Protein AF-A0A956MKL4-F1 (afdb_monomer_lite)

Sequence (189 aa):
MAAALDVVTREAYWIAPSVLLALVVAARELHRSPPEGPARWGAALNAYTGVLIATMASGHLLAVSLLALDGTVRGQPAVLHAIGVVLLVPAVLVARNAARIRRGTSDRSATVRVNALLILALLLTGPRNLPLAIPAGLNIAYAMQTRRAVGRGIAALAASMAVLLLVGSVRFFLSGDSFEAFRGIESRP

Radius of gyration: 17.58 Å; chains: 1; bounding box: 44×31×59 Å

Structure (mmCIF, N/CA/C/O backbone):
data_AF-A0A956MKL4-F1
#
_entry.id   AF-A0A956MKL4-F1
#
loop_
_atom_site.group_PDB
_atom_site.id
_atom_site.type_symbol
_atom_site.label_atom_id
_atom_site.label_alt_id
_atom_site.label_comp_id
_atom_site.label_asym_id
_atom_site.label_entity_id
_atom_site.label_seq_id
_atom_site.pdbx_PDB_ins_code
_atom_site.Cartn_x
_atom_site.Cartn_y
_atom_site.Cartn_z
_atom_site.occupancy
_atom_site.B_iso_or_equiv
_atom_site.auth_seq_id
_atom_site.auth_comp_id
_atom_site.auth_asym_id
_atom_site.auth_atom_id
_atom_site.pdbx_PDB_model_num
ATOM 1 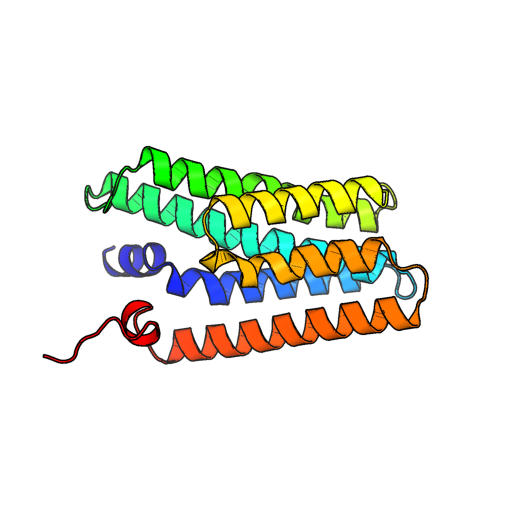N N . MET A 1 1 ? 15.238 -18.683 -18.728 1.00 57.91 1 MET A N 1
ATOM 2 C CA . MET A 1 1 ? 15.672 -17.393 -18.144 1.00 57.91 1 MET A CA 1
ATOM 3 C C . MET A 1 1 ? 14.893 -16.213 -18.726 1.00 57.91 1 MET A C 1
ATOM 5 O O . MET A 1 1 ? 14.309 -15.479 -17.945 1.00 57.91 1 MET A O 1
ATOM 9 N N . ALA A 1 2 ? 14.767 -16.095 -20.056 1.00 62.59 2 ALA A N 1
ATOM 10 C CA . ALA A 1 2 ? 14.001 -15.022 -20.714 1.00 62.59 2 ALA A CA 1
ATOM 11 C C . ALA A 1 2 ? 12.534 -14.885 -20.241 1.00 62.59 2 ALA A C 1
ATOM 13 O O . ALA A 1 2 ? 12.096 -13.785 -19.930 1.00 62.59 2 ALA A O 1
ATOM 14 N N . ALA A 1 3 ? 11.802 -15.995 -20.085 1.00 62.38 3 ALA A N 1
ATOM 15 C CA . ALA A 1 3 ? 10.410 -15.960 -19.613 1.00 62.38 3 ALA A CA 1
ATOM 16 C C . ALA A 1 3 ? 10.255 -15.456 -18.162 1.00 62.38 3 ALA A C 1
ATOM 18 O O . ALA A 1 3 ? 9.287 -14.777 -17.844 1.00 62.38 3 ALA A O 1
ATOM 19 N N . ALA A 1 4 ? 11.214 -15.756 -17.278 1.00 60.72 4 ALA A N 1
ATOM 20 C CA . ALA A 1 4 ? 11.187 -15.269 -15.897 1.00 60.72 4 ALA A CA 1
ATOM 21 C C . ALA A 1 4 ? 11.504 -13.767 -15.823 1.00 60.72 4 ALA A C 1
ATOM 23 O O . ALA A 1 4 ? 10.916 -13.056 -15.014 1.00 60.72 4 ALA A O 1
ATOM 24 N N . LEU A 1 5 ? 12.397 -13.287 -16.695 1.00 65.06 5 LEU A N 1
ATOM 25 C CA . LEU A 1 5 ? 12.719 -11.869 -16.816 1.00 65.06 5 LEU A CA 1
ATOM 26 C C . LEU A 1 5 ? 11.498 -11.069 -17.300 1.00 65.06 5 LEU A C 1
ATOM 28 O O . LEU A 1 5 ? 11.167 -10.063 -16.686 1.00 65.06 5 LEU A O 1
ATOM 32 N N . ASP A 1 6 ? 10.784 -11.559 -18.319 1.00 70.38 6 ASP A N 1
ATOM 33 C CA . ASP A 1 6 ? 9.585 -10.904 -18.871 1.00 70.38 6 ASP A CA 1
ATOM 34 C C . ASP A 1 6 ? 8.435 -10.809 -17.849 1.00 70.38 6 ASP A C 1
ATOM 36 O O . ASP A 1 6 ? 7.747 -9.795 -17.751 1.00 70.38 6 ASP A O 1
ATOM 40 N N . VAL A 1 7 ? 8.251 -11.834 -17.009 1.00 62.41 7 VAL A N 1
ATOM 41 C CA . VAL A 1 7 ? 7.243 -11.792 -15.934 1.00 62.41 7 VAL A CA 1
ATOM 42 C C . VAL A 1 7 ? 7.603 -10.766 -14.855 1.00 62.41 7 VAL A C 1
ATOM 44 O O . VAL A 1 7 ? 6.728 -10.093 -14.315 1.00 62.41 7 VAL A O 1
ATOM 47 N N . VAL A 1 8 ? 8.884 -10.622 -14.523 1.00 67.44 8 VAL A N 1
ATOM 48 C CA . VAL A 1 8 ? 9.313 -9.710 -13.456 1.00 67.44 8 VAL A CA 1
ATOM 49 C C . VAL A 1 8 ? 9.306 -8.251 -13.915 1.00 67.44 8 VAL A C 1
ATOM 51 O O . VAL A 1 8 ? 8.993 -7.369 -13.116 1.00 67.44 8 VAL A O 1
ATOM 54 N N . THR A 1 9 ? 9.621 -7.977 -15.181 1.00 73.94 9 THR A N 1
ATOM 55 C CA . THR A 1 9 ? 9.748 -6.606 -15.700 1.00 73.94 9 THR A CA 1
ATOM 56 C C . THR A 1 9 ? 8.419 -5.976 -16.111 1.00 73.94 9 THR A C 1
ATOM 58 O O . THR A 1 9 ? 8.317 -4.748 -16.149 1.00 73.94 9 THR A O 1
ATOM 61 N N . ARG A 1 10 ? 7.368 -6.768 -16.358 1.00 76.44 10 ARG A N 1
ATOM 62 C CA . ARG A 1 10 ? 6.028 -6.230 -16.623 1.00 76.44 10 ARG A CA 1
ATOM 63 C C . ARG A 1 10 ? 5.319 -5.851 -15.323 1.00 76.44 10 ARG A C 1
ATOM 65 O O . ARG A 1 10 ? 4.769 -6.696 -14.620 1.00 76.44 10 ARG A O 1
ATOM 72 N N . GLU A 1 11 ? 5.241 -4.547 -15.056 1.00 67.12 11 GLU A N 1
ATOM 73 C CA . GLU A 1 11 ? 4.548 -3.959 -13.891 1.00 67.12 11 GLU A CA 1
ATOM 74 C C . GLU A 1 11 ? 3.099 -4.465 -13.723 1.00 67.12 11 GLU A C 1
ATOM 76 O O . GLU A 1 11 ? 2.613 -4.627 -12.604 1.00 67.12 11 GLU A O 1
ATOM 81 N N . ALA A 1 12 ? 2.441 -4.787 -14.842 1.00 70.44 12 ALA A N 1
ATOM 82 C CA . ALA A 1 12 ? 1.133 -5.434 -14.927 1.00 70.44 12 ALA A CA 1
ATOM 83 C C . ALA A 1 12 ? 0.983 -6.659 -14.008 1.00 70.44 12 ALA A C 1
ATOM 85 O O . ALA A 1 12 ? -0.036 -6.816 -13.330 1.00 70.44 12 ALA A O 1
ATOM 86 N N . TYR A 1 13 ? 2.007 -7.512 -13.966 1.00 82.62 13 TYR A N 1
ATOM 87 C CA . TYR A 1 13 ? 1.960 -8.778 -13.243 1.00 82.62 13 TYR A CA 1
ATOM 88 C C . TYR A 1 13 ? 2.125 -8.625 -11.739 1.00 82.62 13 TYR A C 1
ATOM 90 O O . TYR A 1 13 ? 1.842 -9.569 -11.011 1.00 82.62 13 TYR A O 1
ATOM 98 N N . TRP A 1 14 ? 2.527 -7.450 -11.256 1.00 84.25 14 TRP A N 1
ATOM 99 C CA . TRP A 1 14 ? 2.686 -7.205 -9.828 1.00 84.25 14 TRP A CA 1
ATOM 100 C C . TRP A 1 14 ? 1.368 -6.848 -9.143 1.00 84.25 14 TRP A C 1
ATOM 102 O O . TRP A 1 14 ? 1.207 -7.134 -7.963 1.00 84.25 14 TRP A O 1
ATOM 112 N N . ILE A 1 15 ? 0.384 -6.304 -9.865 1.00 86.81 15 ILE A N 1
ATOM 113 C CA . ILE A 1 15 ? -0.863 -5.820 -9.252 1.00 86.81 15 ILE A CA 1
ATOM 114 C C . ILE A 1 15 ? -1.658 -6.970 -8.619 1.00 86.81 15 ILE A C 1
ATOM 116 O O . ILE A 1 15 ? -1.972 -6.915 -7.432 1.00 86.81 15 ILE A O 1
ATOM 120 N N . ALA A 1 16 ? -1.968 -8.023 -9.378 1.00 87.50 16 ALA A N 1
ATOM 121 C CA . ALA A 1 16 ? -2.753 -9.155 -8.879 1.00 87.50 16 ALA A CA 1
ATOM 122 C C . ALA A 1 16 ? -2.130 -9.845 -7.640 1.00 87.50 16 ALA A C 1
ATOM 124 O O . ALA A 1 16 ? -2.822 -9.964 -6.622 1.00 87.50 16 ALA A O 1
ATOM 125 N N . PRO A 1 17 ? -0.842 -10.256 -7.642 1.00 90.06 17 PRO A N 1
ATOM 126 C CA . PRO A 1 17 ? -0.219 -10.852 -6.463 1.00 90.06 17 PRO A CA 1
ATOM 127 C C . PRO A 1 17 ? -0.106 -9.861 -5.299 1.00 90.06 17 PRO A C 1
ATOM 129 O O . PRO A 1 17 ? -0.302 -10.267 -4.153 1.00 90.06 17 PRO A O 1
ATOM 132 N N . SER A 1 18 ? 0.133 -8.570 -5.558 1.00 93.12 18 SER A N 1
ATOM 133 C CA . SER A 1 18 ? 0.130 -7.537 -4.518 1.00 93.12 18 SER A CA 1
ATOM 134 C C . SER A 1 18 ? -1.229 -7.405 -3.831 1.00 93.12 18 SER A C 1
ATOM 136 O O . SER A 1 18 ? -1.290 -7.349 -2.602 1.00 93.12 18 SER A O 1
ATOM 138 N N . VAL A 1 19 ? -2.324 -7.401 -4.598 1.00 92.31 19 VAL A N 1
ATOM 139 C CA . VAL A 1 19 ? -3.692 -7.339 -4.059 1.00 92.31 19 VAL A CA 1
ATOM 140 C C . VAL A 1 19 ? -4.017 -8.596 -3.257 1.00 92.31 19 VAL A C 1
ATOM 142 O O . VAL A 1 19 ? -4.493 -8.487 -2.127 1.00 92.31 19 VAL A O 1
ATOM 145 N N . LEU A 1 20 ? -3.719 -9.785 -3.790 1.00 92.81 20 LEU A N 1
ATOM 146 C CA . LEU A 1 20 ? -3.936 -11.052 -3.084 1.00 92.81 20 LEU A CA 1
ATOM 147 C C . LEU A 1 20 ? -3.169 -11.100 -1.760 1.00 92.81 20 LEU A C 1
ATOM 149 O O . LEU A 1 20 ? -3.748 -11.403 -0.715 1.00 92.81 20 LEU A O 1
ATOM 153 N N . LEU A 1 21 ? -1.884 -10.748 -1.777 1.00 95.50 21 LEU A N 1
ATOM 154 C CA . LEU A 1 21 ? -1.060 -10.721 -0.575 1.00 95.50 21 LEU A CA 1
ATOM 155 C C . LEU A 1 21 ? -1.584 -9.696 0.441 1.00 95.50 21 LEU A C 1
ATOM 157 O O . LEU A 1 21 ? -1.692 -10.005 1.629 1.00 95.50 21 LEU A O 1
ATOM 161 N N . ALA A 1 22 ? -1.969 -8.502 -0.012 1.00 96.00 22 ALA A N 1
ATOM 162 C CA . ALA A 1 22 ? -2.562 -7.477 0.839 1.00 96.00 22 ALA A CA 1
ATOM 163 C C . ALA A 1 22 ? -3.871 -7.945 1.495 1.00 96.00 22 ALA A C 1
ATOM 165 O O . ALA A 1 22 ? -4.068 -7.718 2.690 1.00 96.00 22 ALA A O 1
ATOM 166 N N . LEU A 1 23 ? -4.739 -8.643 0.753 1.00 95.06 23 LEU A N 1
ATOM 167 C CA . LEU A 1 23 ? -5.978 -9.227 1.276 1.00 95.06 23 LEU A CA 1
ATOM 168 C C . LEU A 1 23 ? -5.705 -10.309 2.323 1.00 95.06 23 LEU A C 1
ATOM 170 O O . LEU A 1 23 ? -6.320 -10.290 3.388 1.00 95.06 23 LEU A O 1
ATOM 174 N N . VAL A 1 24 ? -4.754 -11.213 2.068 1.00 96.12 24 VAL A N 1
ATOM 175 C CA . VAL A 1 24 ? -4.364 -12.257 3.030 1.00 96.12 24 VAL A CA 1
ATOM 176 C C . VAL A 1 24 ? -3.831 -11.635 4.320 1.00 96.12 24 VAL A C 1
ATOM 178 O O . VAL A 1 24 ? -4.221 -12.039 5.418 1.00 96.12 24 VAL A O 1
ATOM 181 N N . VAL A 1 25 ? -2.965 -10.622 4.220 1.00 96.50 25 VAL A N 1
ATOM 182 C CA . VAL A 1 25 ? -2.416 -9.949 5.405 1.00 96.50 25 VAL A CA 1
ATOM 183 C C . VAL A 1 25 ? -3.505 -9.168 6.148 1.00 96.50 25 VAL A C 1
ATOM 185 O O . VAL A 1 25 ? -3.556 -9.226 7.376 1.00 96.50 25 VAL A O 1
ATOM 188 N N . ALA A 1 26 ? -4.426 -8.510 5.443 1.00 95.38 26 ALA A N 1
ATOM 189 C CA . ALA A 1 26 ? -5.564 -7.836 6.063 1.00 95.38 26 ALA A CA 1
ATOM 190 C C . ALA A 1 26 ? -6.508 -8.820 6.775 1.00 95.38 26 ALA A C 1
ATOM 192 O O . ALA A 1 26 ? -6.891 -8.577 7.919 1.00 95.38 26 ALA A O 1
ATOM 193 N N . ALA A 1 27 ? -6.824 -9.962 6.155 1.00 94.81 27 ALA A N 1
ATOM 194 C CA . ALA A 1 27 ? -7.624 -11.025 6.762 1.00 94.81 27 ALA A CA 1
ATOM 195 C C . ALA A 1 27 ? -6.948 -11.592 8.019 1.00 94.81 27 ALA A C 1
ATOM 197 O O . ALA A 1 27 ? -7.591 -11.761 9.057 1.00 94.81 27 ALA A O 1
ATOM 198 N N . ARG A 1 28 ? -5.625 -11.793 7.969 1.00 95.50 28 ARG A N 1
ATOM 199 C CA . ARG A 1 28 ? -4.817 -12.187 9.130 1.00 95.50 28 ARG A CA 1
ATOM 200 C C . ARG A 1 28 ? -4.909 -11.166 10.264 1.00 95.50 28 ARG A C 1
ATOM 202 O O . ARG A 1 28 ? -5.027 -11.568 11.420 1.00 95.50 28 ARG A O 1
ATOM 209 N N . GLU A 1 29 ? -4.859 -9.867 9.968 1.00 93.94 29 GLU A N 1
ATOM 210 C CA . GLU A 1 29 ? -5.054 -8.824 10.984 1.00 93.94 29 GLU A CA 1
ATOM 211 C C . GLU A 1 29 ? -6.485 -8.844 11.543 1.00 93.94 29 GLU A C 1
ATOM 213 O O . GLU A 1 29 ? -6.657 -8.824 12.760 1.00 93.94 29 GLU A O 1
ATOM 218 N N . LEU A 1 30 ? -7.508 -9.015 10.698 1.00 92.69 30 LEU A N 1
ATOM 219 C CA . LEU A 1 30 ? -8.899 -9.162 11.143 1.00 92.69 30 LEU A CA 1
ATOM 220 C C . LEU A 1 30 ? -9.128 -10.386 12.036 1.00 92.69 30 LEU A C 1
ATOM 222 O O . LEU A 1 30 ? -10.021 -10.332 12.880 1.00 92.69 30 LEU A O 1
ATOM 226 N N . HIS A 1 31 ? -8.392 -11.480 11.830 1.00 91.75 31 HIS A N 1
ATOM 227 C CA . HIS A 1 31 ? -8.477 -12.695 12.650 1.00 91.75 31 HIS A CA 1
ATOM 228 C C . HIS A 1 31 ? -7.703 -12.580 13.965 1.00 91.75 31 HIS A C 1
ATOM 230 O O . HIS A 1 31 ? -8.089 -13.182 14.960 1.00 91.75 31 HIS A O 1
ATOM 236 N N . ARG A 1 32 ? -6.604 -11.817 13.985 1.00 90.38 32 ARG A N 1
ATOM 237 C CA . ARG A 1 32 ? -5.766 -11.637 15.182 1.00 90.38 32 ARG A CA 1
ATOM 238 C C . ARG A 1 32 ? -6.226 -10.513 16.097 1.00 90.38 32 ARG A C 1
ATOM 240 O O . ARG A 1 32 ? -5.794 -10.456 17.245 1.00 90.38 32 ARG A O 1
ATOM 247 N N . SER A 1 33 ? -7.026 -9.586 15.590 1.00 86.94 33 SER A N 1
ATOM 248 C CA . SER A 1 33 ? -7.601 -8.511 16.388 1.00 86.94 33 SER A CA 1
ATOM 249 C C . SER A 1 33 ? -8.865 -8.973 17.125 1.00 86.94 33 SER A C 1
ATOM 251 O O . SER A 1 33 ? -9.640 -9.746 16.561 1.00 86.94 33 SER A O 1
ATOM 253 N N . PRO A 1 34 ? -9.125 -8.456 18.342 1.00 82.12 34 PRO A N 1
ATOM 254 C CA . PRO A 1 34 ? -10.367 -8.718 19.065 1.00 82.12 34 PRO A CA 1
ATOM 255 C C . PRO A 1 34 ? -11.598 -8.407 18.198 1.00 82.12 34 PRO A C 1
ATOM 257 O O . PRO A 1 34 ? -11.577 -7.408 17.470 1.00 82.12 34 PRO A O 1
ATOM 260 N N . PRO A 1 35 ? -12.666 -9.226 18.260 1.00 74.75 35 PRO A N 1
ATOM 261 C CA . PRO A 1 35 ? -13.794 -9.150 17.330 1.00 74.75 35 PRO A CA 1
ATOM 262 C C . PRO A 1 35 ? -14.522 -7.804 17.380 1.00 74.75 35 PRO A C 1
ATOM 264 O O . PRO A 1 35 ? -14.995 -7.328 16.343 1.00 74.75 35 PRO A O 1
ATOM 267 N N . GLU A 1 36 ? -14.532 -7.168 18.551 1.00 70.00 36 GLU A N 1
ATOM 268 C CA . GLU A 1 36 ? -15.177 -5.889 18.814 1.00 70.00 36 GLU A CA 1
ATOM 269 C C . GLU A 1 36 ? -14.127 -4.820 19.119 1.00 70.00 36 GLU A C 1
ATOM 271 O O . GLU A 1 36 ? -13.604 -4.710 20.224 1.00 70.00 36 GLU A O 1
ATOM 276 N N . GLY A 1 37 ? -13.788 -4.009 18.120 1.00 73.19 37 GLY A N 1
ATOM 277 C CA . GLY A 1 37 ? -12.912 -2.874 18.360 1.00 73.19 37 GLY A CA 1
ATOM 278 C C . GLY A 1 37 ? -12.643 -2.051 17.108 1.00 73.19 37 GLY A C 1
ATOM 279 O O . GLY A 1 37 ? -12.394 -2.618 16.042 1.00 73.19 37 GLY A O 1
ATOM 280 N N . PRO A 1 38 ? -12.621 -0.711 17.208 1.00 76.38 38 PRO A N 1
ATOM 281 C CA . PRO A 1 38 ? -12.241 0.140 16.085 1.00 76.38 38 PRO A CA 1
ATOM 282 C C . PRO A 1 38 ? -10.807 -0.147 15.606 1.00 76.38 38 PRO A C 1
ATOM 284 O O . PRO A 1 38 ? -10.517 0.016 14.422 1.00 76.38 38 PRO A O 1
ATOM 287 N N . ALA A 1 39 ? -9.942 -0.653 16.494 1.00 85.81 39 ALA A N 1
ATOM 288 C CA . ALA A 1 39 ? -8.576 -1.064 16.180 1.00 85.81 39 ALA A CA 1
ATOM 289 C C . ALA A 1 39 ? -8.500 -2.223 15.169 1.00 85.81 39 ALA A C 1
ATOM 291 O O . ALA A 1 39 ? -7.554 -2.270 14.388 1.00 85.81 39 ALA A O 1
ATOM 292 N N . ARG A 1 40 ? -9.498 -3.121 15.135 1.00 91.19 40 ARG A N 1
ATOM 293 C CA . ARG A 1 40 ? -9.532 -4.280 14.225 1.00 91.19 40 ARG A CA 1
ATOM 294 C C . ARG A 1 40 ? -9.512 -3.850 12.762 1.00 91.19 40 ARG A C 1
ATOM 296 O O . ARG A 1 40 ? -8.633 -4.249 12.003 1.00 91.19 40 ARG A O 1
ATOM 303 N N . TRP A 1 41 ? -10.452 -2.990 12.382 1.00 92.19 41 TRP A N 1
ATOM 304 C CA . TRP A 1 41 ? -10.530 -2.475 11.016 1.00 92.19 41 TRP A CA 1
ATOM 305 C C . TRP A 1 41 ? -9.393 -1.503 10.716 1.00 92.19 41 TRP A C 1
ATOM 307 O O . TRP A 1 41 ? -8.810 -1.578 9.642 1.00 92.19 41 TRP A O 1
ATOM 317 N N . GLY A 1 42 ? -9.003 -0.655 11.675 1.00 93.06 42 GLY A N 1
ATOM 318 C CA . GLY A 1 42 ? -7.868 0.254 11.491 1.00 93.06 42 GLY A CA 1
ATOM 319 C C . GLY A 1 42 ? -6.567 -0.487 11.158 1.00 93.06 42 GLY A C 1
ATOM 320 O O . GLY A 1 42 ? -5.855 -0.091 10.233 1.00 93.06 42 GLY A O 1
ATOM 321 N N . ALA A 1 43 ? -6.289 -1.591 11.861 1.00 94.75 43 ALA A N 1
ATOM 322 C CA . ALA A 1 43 ? -5.143 -2.449 11.585 1.00 94.75 43 ALA A CA 1
ATOM 323 C C . ALA A 1 43 ? -5.255 -3.115 10.206 1.00 94.75 43 ALA A C 1
ATOM 325 O O . ALA A 1 43 ? -4.321 -3.022 9.416 1.00 94.75 43 ALA A O 1
ATOM 326 N N . ALA A 1 44 ? -6.402 -3.718 9.882 1.00 95.44 44 ALA A N 1
ATOM 327 C CA . ALA A 1 44 ? -6.609 -4.392 8.601 1.00 95.44 44 ALA A CA 1
ATOM 328 C C . ALA A 1 44 ? -6.480 -3.450 7.392 1.00 95.44 44 ALA A C 1
ATOM 330 O O . ALA A 1 44 ? -5.828 -3.796 6.410 1.00 95.44 44 ALA A O 1
ATOM 331 N N . LEU A 1 45 ? -7.043 -2.243 7.478 1.00 95.75 45 LEU A N 1
ATOM 332 C CA . LEU A 1 45 ? -6.989 -1.250 6.406 1.00 95.75 45 LEU A CA 1
ATOM 333 C C . LEU A 1 45 ? -5.559 -0.726 6.170 1.00 95.75 45 LEU A C 1
ATOM 335 O O . LEU A 1 45 ? -5.106 -0.637 5.024 1.00 95.75 45 LEU A O 1
ATOM 339 N N . ASN A 1 46 ? -4.810 -0.456 7.249 1.00 97.12 46 ASN A N 1
ATOM 340 C CA . ASN A 1 46 ? -3.393 -0.081 7.151 1.00 97.12 46 ASN A CA 1
ATOM 341 C C . ASN A 1 46 ? -2.552 -1.247 6.607 1.00 97.12 46 ASN A C 1
ATOM 343 O O . ASN A 1 46 ? -1.685 -1.037 5.765 1.00 97.12 46 ASN A O 1
ATOM 347 N N . ALA A 1 47 ? -2.819 -2.479 7.045 1.00 97.19 47 ALA A N 1
ATOM 348 C CA . ALA A 1 47 ? -2.127 -3.664 6.552 1.00 97.19 47 ALA A CA 1
ATOM 349 C C . ALA A 1 47 ? -2.344 -3.860 5.050 1.00 97.19 47 ALA A C 1
ATOM 351 O O . ALA A 1 47 ? -1.367 -3.987 4.318 1.00 97.19 47 ALA A O 1
ATOM 352 N N . TYR A 1 48 ? -3.597 -3.811 4.592 1.00 96.94 48 TYR A N 1
ATOM 353 C CA . TYR A 1 48 ? -3.937 -3.889 3.174 1.00 96.94 48 TYR A CA 1
ATOM 354 C C . TYR A 1 48 ? -3.187 -2.824 2.364 1.00 96.94 48 TYR A C 1
ATOM 356 O O . TYR A 1 48 ? -2.429 -3.145 1.454 1.00 96.94 48 TYR A O 1
ATOM 364 N N . THR A 1 49 ? -3.347 -1.554 2.746 1.00 96.62 49 THR A N 1
ATOM 365 C CA . THR A 1 49 ? -2.777 -0.414 2.014 1.00 96.62 49 THR A CA 1
ATOM 366 C C . THR A 1 49 ? -1.252 -0.484 1.968 1.00 96.62 49 THR A C 1
ATOM 368 O O . THR A 1 49 ? -0.649 -0.370 0.903 1.00 96.62 49 THR A O 1
ATOM 371 N N . GLY A 1 50 ? -0.619 -0.700 3.123 1.00 97.12 50 GLY A N 1
ATOM 372 C CA . GLY A 1 50 ? 0.833 -0.742 3.228 1.00 97.12 50 GLY A CA 1
ATOM 373 C C . GLY A 1 50 ? 1.440 -1.917 2.467 1.00 97.12 50 GLY A C 1
ATOM 374 O O . GLY A 1 50 ? 2.429 -1.734 1.768 1.00 97.12 50 GLY A O 1
ATOM 375 N N . VAL A 1 51 ? 0.842 -3.111 2.548 1.00 97.88 51 VAL A N 1
ATOM 376 C CA . VAL A 1 51 ? 1.341 -4.300 1.836 1.00 97.88 51 VAL A CA 1
ATOM 377 C C . VAL A 1 51 ? 1.143 -4.174 0.329 1.00 97.88 51 VAL A C 1
ATOM 379 O O . VAL A 1 51 ? 2.074 -4.477 -0.415 1.00 97.88 51 VAL A O 1
ATOM 382 N N . LEU A 1 52 ? -0.016 -3.689 -0.123 1.00 96.00 52 LEU A N 1
ATOM 383 C CA . LEU A 1 52 ? -0.297 -3.464 -1.543 1.00 96.00 52 LEU A CA 1
ATOM 384 C C . LEU A 1 52 ? 0.762 -2.551 -2.170 1.00 96.00 52 LEU A C 1
ATOM 386 O O . LEU A 1 52 ? 1.412 -2.935 -3.139 1.00 96.00 52 LEU A O 1
ATOM 390 N N . ILE A 1 53 ? 0.991 -1.371 -1.582 1.00 95.81 53 ILE A N 1
ATOM 391 C CA . ILE A 1 53 ? 1.954 -0.421 -2.148 1.00 95.81 53 ILE A CA 1
ATOM 392 C C . ILE A 1 53 ? 3.395 -0.900 -1.962 1.00 95.81 53 ILE A C 1
ATOM 394 O O . ILE A 1 53 ? 4.194 -0.755 -2.881 1.00 95.81 53 ILE A O 1
ATOM 398 N N . ALA A 1 54 ? 3.743 -1.508 -0.822 1.00 97.38 54 ALA A N 1
ATOM 399 C CA . ALA A 1 54 ? 5.105 -1.988 -0.594 1.00 97.38 54 ALA A CA 1
ATOM 400 C C . ALA A 1 54 ? 5.489 -3.073 -1.605 1.00 97.38 54 ALA A C 1
ATOM 402 O O . ALA A 1 54 ? 6.570 -3.023 -2.175 1.00 97.38 54 ALA A O 1
ATOM 403 N N . THR A 1 55 ? 4.593 -4.022 -1.867 1.00 96.06 55 THR A N 1
ATOM 404 C CA . THR A 1 55 ? 4.851 -5.111 -2.818 1.00 96.06 55 THR A CA 1
ATOM 405 C C . THR A 1 55 ? 4.934 -4.603 -4.255 1.00 96.06 55 THR A C 1
ATOM 407 O O . THR A 1 55 ? 5.856 -4.991 -4.966 1.00 96.06 55 THR A O 1
ATOM 410 N N . MET A 1 56 ? 4.063 -3.670 -4.657 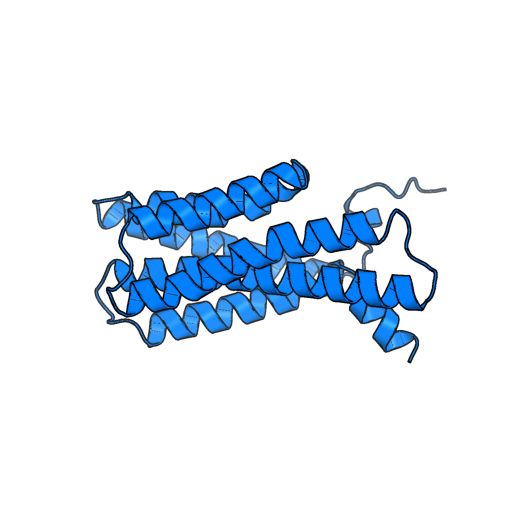1.00 93.31 56 MET A N 1
ATOM 411 C CA . MET A 1 56 ? 4.171 -3.013 -5.962 1.00 93.31 56 MET A CA 1
ATOM 412 C C . MET A 1 56 ? 5.476 -2.218 -6.108 1.00 93.31 56 MET A C 1
ATOM 414 O O . MET A 1 56 ? 6.158 -2.335 -7.122 1.00 93.31 56 MET A O 1
ATOM 418 N N . ALA A 1 57 ? 5.857 -1.439 -5.091 1.00 93.69 57 ALA A N 1
ATOM 419 C CA . ALA A 1 57 ? 7.094 -0.661 -5.102 1.00 93.69 57 ALA A CA 1
ATOM 420 C C . ALA A 1 57 ? 8.339 -1.565 -5.127 1.00 93.69 57 ALA A C 1
ATOM 422 O O . ALA A 1 57 ? 9.295 -1.275 -5.841 1.00 93.69 57 ALA A O 1
ATOM 423 N N . SER A 1 58 ? 8.321 -2.689 -4.401 1.00 94.75 58 SER A N 1
ATOM 424 C CA . SER A 1 58 ? 9.371 -3.710 -4.476 1.00 94.75 58 SER A CA 1
ATOM 425 C C . SER A 1 58 ? 9.448 -4.361 -5.856 1.00 94.75 58 SER A C 1
ATOM 427 O O . SER A 1 58 ? 10.551 -4.535 -6.367 1.00 94.75 58 SER A O 1
ATOM 429 N N . GLY A 1 59 ? 8.305 -4.673 -6.472 1.00 91.88 59 GLY A N 1
ATOM 430 C CA . GLY A 1 59 ? 8.243 -5.177 -7.844 1.00 91.88 59 GLY A CA 1
ATOM 431 C C . GLY A 1 59 ? 8.859 -4.202 -8.844 1.00 91.88 59 GLY A C 1
ATOM 432 O O . GLY A 1 59 ? 9.699 -4.596 -9.647 1.00 91.88 59 GLY A O 1
ATOM 433 N N . HIS A 1 60 ? 8.531 -2.912 -8.725 1.00 90.31 60 HIS A N 1
ATOM 434 C CA . HIS A 1 60 ? 9.133 -1.855 -9.536 1.00 90.31 60 HIS A CA 1
ATOM 435 C C . HIS A 1 60 ? 10.657 -1.771 -9.343 1.00 90.31 60 HIS A C 1
ATOM 437 O O . HIS A 1 60 ? 11.394 -1.778 -10.323 1.00 90.31 60 HIS A O 1
ATOM 443 N N . LEU A 1 61 ? 11.155 -1.753 -8.100 1.00 92.88 61 LEU A N 1
ATOM 444 C CA . LEU A 1 61 ? 12.601 -1.731 -7.833 1.00 92.88 61 LEU A CA 1
ATOM 445 C C . LEU A 1 61 ? 13.316 -2.938 -8.446 1.00 92.88 61 LEU A C 1
ATOM 447 O O . LEU A 1 61 ? 14.359 -2.775 -9.075 1.00 92.88 61 LEU A O 1
ATOM 451 N N . LEU A 1 62 ? 12.737 -4.131 -8.299 1.00 92.44 62 LEU A N 1
ATOM 452 C CA . LEU A 1 62 ? 13.286 -5.353 -8.874 1.00 92.44 62 LEU A CA 1
ATOM 453 C C . LEU A 1 62 ? 13.305 -5.293 -10.408 1.00 92.44 62 LEU A C 1
ATOM 455 O O . LEU A 1 62 ? 14.327 -5.612 -11.013 1.00 92.44 62 LEU A O 1
ATOM 459 N N . ALA A 1 63 ? 12.214 -4.840 -11.030 1.00 88.50 63 ALA A N 1
ATOM 460 C CA . ALA A 1 63 ? 12.120 -4.667 -12.476 1.00 88.50 63 ALA A CA 1
ATOM 461 C C . ALA A 1 63 ? 13.185 -3.694 -13.001 1.00 88.50 63 ALA A C 1
ATOM 463 O O . ALA A 1 63 ? 13.918 -4.025 -13.931 1.00 88.50 63 ALA A O 1
ATOM 464 N N . VAL A 1 64 ? 13.326 -2.521 -12.375 1.00 89.25 64 VAL A N 1
ATOM 465 C CA . VAL A 1 64 ? 14.319 -1.512 -12.773 1.00 89.25 64 VAL A CA 1
ATOM 466 C C . VAL A 1 64 ? 15.742 -2.032 -12.566 1.00 89.25 64 VAL A C 1
ATOM 468 O O . VAL A 1 64 ? 16.584 -1.825 -13.435 1.00 89.25 64 VAL A O 1
ATOM 471 N N . SER A 1 65 ? 16.023 -2.729 -11.460 1.00 91.31 65 SER A N 1
ATOM 472 C CA . SER A 1 65 ? 17.330 -3.356 -11.222 1.00 91.31 65 SER A CA 1
ATOM 473 C C . SER A 1 65 ? 17.679 -4.373 -12.311 1.00 91.31 65 SER A C 1
ATOM 475 O O . SER A 1 65 ? 18.785 -4.343 -12.842 1.00 91.31 65 SER A O 1
ATOM 477 N N . LEU A 1 66 ? 16.740 -5.244 -12.690 1.00 90.19 66 LEU A N 1
ATOM 478 C CA . LEU A 1 66 ? 16.972 -6.260 -13.719 1.00 90.19 66 LEU A CA 1
ATOM 479 C C . LEU A 1 66 ? 17.148 -5.653 -15.111 1.00 90.19 66 LEU A C 1
ATOM 481 O O . LEU A 1 66 ? 18.077 -6.028 -15.818 1.00 90.19 66 LEU A O 1
ATOM 485 N N . LEU A 1 67 ? 16.321 -4.672 -15.477 1.00 85.56 67 LEU A N 1
ATOM 486 C CA . LEU A 1 67 ? 16.490 -3.933 -16.729 1.00 85.56 67 LEU A CA 1
ATOM 487 C C . LEU A 1 67 ? 17.820 -3.167 -16.754 1.00 85.56 67 LEU A C 1
ATOM 489 O O . LEU A 1 67 ? 18.419 -3.011 -17.814 1.00 85.56 67 LEU A O 1
ATOM 493 N N . ALA A 1 68 ? 18.294 -2.666 -15.606 1.00 88.75 68 ALA A N 1
ATOM 494 C CA . ALA A 1 68 ? 19.565 -1.944 -15.522 1.00 88.75 68 ALA A CA 1
ATOM 495 C C . ALA A 1 68 ? 20.750 -2.884 -15.736 1.00 88.75 68 ALA A C 1
ATOM 497 O O . ALA A 1 68 ? 21.691 -2.520 -16.435 1.00 88.75 68 ALA A O 1
ATOM 498 N N . LEU A 1 69 ? 20.675 -4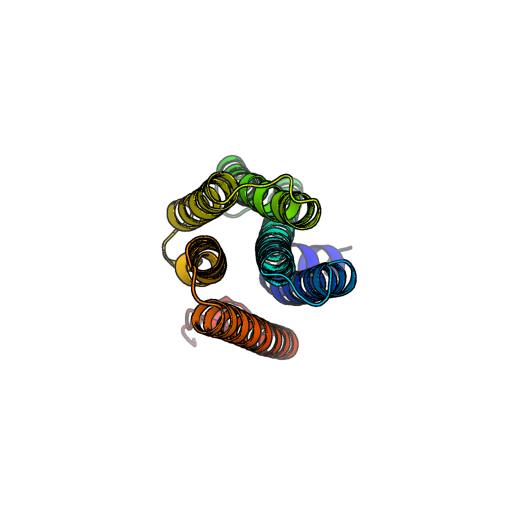.096 -15.177 1.00 90.69 69 LEU A N 1
ATOM 499 C CA . LEU A 1 69 ? 21.665 -5.149 -15.404 1.00 90.69 69 LEU A CA 1
ATOM 500 C C . LEU A 1 69 ? 21.680 -5.622 -16.863 1.00 90.69 69 LEU A C 1
ATOM 502 O O . LEU A 1 69 ? 22.748 -5.913 -17.390 1.00 90.69 69 LEU A O 1
ATOM 506 N N . ASP A 1 70 ? 20.517 -5.663 -17.512 1.00 87.81 70 ASP A N 1
ATOM 507 C CA . ASP A 1 70 ? 20.361 -6.037 -18.924 1.00 87.81 70 ASP A CA 1
ATOM 508 C C . ASP A 1 70 ? 20.674 -4.879 -19.898 1.00 87.81 70 ASP A C 1
ATOM 510 O O . ASP A 1 70 ? 20.707 -5.059 -21.110 1.00 87.81 70 ASP A O 1
ATOM 514 N N . GLY A 1 71 ? 20.911 -3.665 -19.387 1.00 87.75 71 GLY A N 1
ATOM 515 C CA . GLY A 1 71 ? 21.185 -2.480 -20.206 1.00 87.75 71 GLY A CA 1
ATOM 516 C C . GLY A 1 71 ? 19.974 -1.956 -20.991 1.00 87.75 71 GLY A C 1
ATOM 517 O O . GLY A 1 71 ? 20.137 -1.141 -21.896 1.00 87.75 71 GLY A O 1
ATOM 518 N N . THR A 1 72 ? 18.757 -2.390 -20.649 1.00 87.25 72 THR A N 1
ATOM 519 C CA . THR A 1 72 ? 17.517 -2.116 -21.398 1.00 87.25 72 THR A CA 1
ATOM 520 C C . THR A 1 72 ? 16.574 -1.123 -20.703 1.00 87.25 72 THR A C 1
ATOM 522 O O . THR A 1 72 ? 15.447 -0.908 -21.158 1.00 87.25 72 THR A O 1
ATOM 525 N N . VAL A 1 73 ? 17.011 -0.462 -19.621 1.00 85.75 73 VAL A N 1
ATOM 526 C CA . VAL A 1 73 ? 16.204 0.572 -18.939 1.00 85.75 73 VAL A CA 1
ATOM 527 C C . VAL A 1 73 ? 15.908 1.733 -19.879 1.00 85.75 73 VAL A C 1
ATOM 529 O O . VAL A 1 73 ? 16.806 2.439 -20.336 1.00 85.75 73 VAL A O 1
ATOM 532 N N . ARG A 1 74 ? 14.620 2.012 -20.082 1.00 83.62 74 ARG A N 1
ATOM 533 C CA . ARG A 1 74 ? 14.167 3.255 -20.709 1.00 83.62 74 ARG A CA 1
ATOM 534 C C . ARG A 1 74 ? 14.083 4.361 -19.652 1.00 83.62 74 ARG A C 1
ATOM 536 O O . ARG A 1 74 ? 13.172 4.365 -18.830 1.00 83.62 74 ARG A O 1
ATOM 543 N N . GLY A 1 75 ? 15.029 5.300 -19.684 1.00 86.38 75 GLY A N 1
ATOM 544 C CA . GLY A 1 75 ? 15.107 6.439 -18.758 1.00 86.38 75 GLY A CA 1
ATOM 545 C C . GLY A 1 75 ? 16.312 6.373 -17.817 1.00 86.38 75 GLY A C 1
ATOM 546 O O . GLY A 1 75 ? 17.182 5.522 -17.971 1.00 86.38 75 GLY A O 1
ATOM 547 N N . GLN A 1 76 ? 16.384 7.287 -16.844 1.00 91.19 76 GLN A N 1
ATOM 548 C CA . GLN A 1 76 ? 17.509 7.359 -15.907 1.00 91.19 76 GLN A CA 1
ATOM 549 C C . GLN A 1 76 ? 17.318 6.356 -14.748 1.00 91.19 76 GLN A C 1
ATOM 551 O O . GLN A 1 76 ? 16.429 6.568 -13.915 1.00 91.19 76 GLN A O 1
ATOM 556 N N . PRO A 1 77 ? 18.152 5.299 -14.619 1.00 88.00 77 PRO A N 1
ATOM 557 C CA . PRO A 1 77 ? 17.934 4.239 -13.629 1.00 88.00 77 PRO A CA 1
ATOM 558 C C . PRO A 1 77 ? 17.913 4.747 -12.185 1.00 88.00 77 PRO A C 1
ATOM 560 O O . PRO A 1 77 ? 17.118 4.270 -11.378 1.00 88.00 77 PRO A O 1
ATOM 563 N N . ALA A 1 78 ? 18.747 5.740 -11.859 1.00 90.69 78 ALA A N 1
ATOM 564 C CA . ALA A 1 78 ? 18.806 6.333 -10.523 1.00 90.69 78 ALA A CA 1
ATOM 565 C C . ALA A 1 78 ? 17.475 6.985 -10.108 1.00 90.69 78 ALA A C 1
ATOM 567 O O . ALA A 1 78 ? 17.042 6.832 -8.968 1.00 90.69 78 ALA A O 1
ATOM 568 N N . VAL A 1 79 ? 16.796 7.662 -11.040 1.00 91.06 79 VAL A N 1
ATOM 569 C CA . VAL A 1 79 ? 15.503 8.315 -10.782 1.00 91.06 79 VAL A CA 1
ATOM 570 C C . VAL A 1 79 ? 14.408 7.273 -10.566 1.00 91.06 79 VAL A C 1
ATOM 572 O O . VAL A 1 79 ? 13.623 7.393 -9.629 1.00 91.06 79 VAL A O 1
ATOM 575 N N . LEU A 1 80 ? 14.382 6.217 -11.383 1.00 88.19 80 LEU A N 1
ATOM 576 C CA . LEU A 1 80 ? 13.412 5.126 -11.247 1.00 88.19 80 LEU A CA 1
ATOM 577 C C . LEU A 1 80 ? 13.586 4.370 -9.917 1.00 88.19 80 LEU A C 1
ATOM 579 O O . LEU A 1 80 ? 12.613 4.132 -9.202 1.00 88.19 80 LEU A O 1
ATOM 583 N N . HIS A 1 81 ? 14.828 4.093 -9.508 1.00 91.19 81 HIS A N 1
ATOM 584 C CA . HIS A 1 81 ? 15.098 3.534 -8.180 1.00 91.19 81 HIS A CA 1
ATOM 585 C C . HIS A 1 81 ? 14.654 4.479 -7.056 1.00 91.19 81 HIS A C 1
ATOM 587 O O . HIS A 1 81 ? 14.028 4.035 -6.093 1.00 91.19 81 HIS A O 1
ATOM 593 N N . ALA A 1 82 ? 14.928 5.781 -7.177 1.00 92.25 82 ALA A N 1
ATOM 594 C CA . ALA A 1 82 ? 14.496 6.762 -6.186 1.00 92.25 82 ALA A CA 1
ATOM 595 C C . ALA A 1 82 ? 12.966 6.775 -6.029 1.00 92.25 82 ALA A C 1
ATOM 597 O O . ALA A 1 82 ? 12.477 6.764 -4.901 1.00 92.25 82 ALA A O 1
ATOM 598 N N . ILE A 1 83 ? 12.211 6.711 -7.132 1.00 90.56 83 ILE A N 1
ATOM 599 C CA . ILE A 1 83 ? 10.742 6.605 -7.118 1.00 90.56 83 ILE A CA 1
ATOM 600 C C . ILE A 1 83 ? 10.290 5.366 -6.337 1.00 90.56 83 ILE A C 1
ATOM 602 O O . ILE A 1 83 ? 9.453 5.476 -5.437 1.00 90.56 83 ILE A O 1
ATOM 606 N N . GLY A 1 84 ? 10.870 4.199 -6.631 1.00 90.94 84 GLY A N 1
ATOM 607 C CA . GLY A 1 84 ? 10.545 2.963 -5.920 1.00 90.94 84 GLY A CA 1
ATOM 608 C C . GLY A 1 84 ? 10.804 3.061 -4.413 1.00 90.94 84 GLY A C 1
ATOM 609 O O . GLY A 1 84 ? 9.955 2.670 -3.613 1.00 90.94 84 GLY A O 1
ATOM 610 N N . VAL A 1 85 ? 11.928 3.656 -4.001 1.00 94.88 85 VAL A N 1
ATOM 611 C CA . VAL A 1 85 ? 12.262 3.860 -2.579 1.00 94.88 85 VAL A CA 1
ATOM 612 C C . VAL A 1 85 ? 11.309 4.854 -1.907 1.00 94.88 85 VAL A C 1
ATOM 614 O O . VAL A 1 85 ? 10.814 4.577 -0.811 1.00 94.88 85 VAL A O 1
ATOM 617 N N . VAL A 1 86 ? 11.011 5.979 -2.567 1.00 94.81 86 VAL A N 1
ATOM 618 C CA . VAL A 1 86 ? 10.091 7.019 -2.071 1.00 94.81 86 VAL A CA 1
ATOM 619 C C . VAL A 1 86 ? 8.698 6.453 -1.790 1.00 94.81 86 VAL A C 1
ATOM 621 O O . VAL A 1 86 ? 8.060 6.879 -0.831 1.00 94.81 86 VAL A O 1
ATOM 624 N N . LEU A 1 87 ? 8.238 5.470 -2.568 1.00 94.31 87 LEU A N 1
ATOM 625 C CA . LEU A 1 87 ? 6.967 4.780 -2.330 1.00 94.31 87 LEU A CA 1
ATOM 626 C C . LEU A 1 87 ? 7.080 3.657 -1.290 1.00 94.31 87 LEU A C 1
ATOM 628 O O . LEU A 1 87 ? 6.202 3.506 -0.437 1.00 94.31 87 LEU A O 1
ATOM 632 N N . LEU A 1 88 ? 8.161 2.875 -1.331 1.00 97.25 88 LEU A N 1
ATOM 633 C CA . LEU A 1 88 ? 8.341 1.705 -0.473 1.00 97.25 88 LEU A CA 1
ATOM 634 C C . LEU A 1 88 ? 8.430 2.079 1.011 1.00 97.25 88 LEU A C 1
ATOM 636 O O 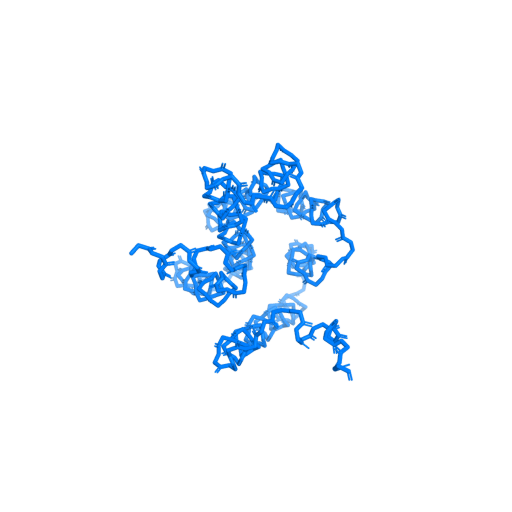. LEU A 1 88 ? 7.794 1.439 1.850 1.00 97.25 88 LEU A O 1
ATOM 640 N N . VAL A 1 89 ? 9.199 3.118 1.348 1.00 97.44 89 VAL A N 1
ATOM 641 C CA . VAL A 1 89 ? 9.412 3.539 2.742 1.00 97.44 89 VAL A CA 1
ATOM 642 C C . VAL A 1 89 ? 8.091 3.860 3.460 1.00 97.44 89 VAL A C 1
ATOM 644 O O . VAL A 1 89 ? 7.802 3.209 4.471 1.00 97.44 89 VAL A O 1
ATOM 647 N N . PRO A 1 90 ? 7.248 4.798 2.983 1.00 97.31 90 PRO A N 1
ATOM 648 C CA . PRO A 1 90 ? 5.981 5.091 3.642 1.00 97.31 90 PRO A CA 1
ATOM 649 C C . PRO A 1 90 ? 5.021 3.900 3.627 1.00 97.31 90 PRO A C 1
ATOM 651 O O . PRO A 1 90 ? 4.332 3.677 4.621 1.00 97.31 90 PRO A O 1
ATOM 654 N N . ALA A 1 91 ? 5.015 3.081 2.572 1.00 97.69 91 ALA A N 1
ATOM 655 C CA . ALA A 1 91 ? 4.181 1.882 2.518 1.00 97.69 91 ALA A CA 1
ATOM 656 C C . ALA A 1 91 ? 4.538 0.869 3.623 1.00 97.69 91 ALA A C 1
ATOM 658 O O . ALA A 1 91 ? 3.657 0.369 4.329 1.00 97.69 91 ALA A O 1
ATOM 659 N N . VAL A 1 92 ? 5.833 0.632 3.858 1.00 98.25 92 VAL A N 1
ATOM 660 C CA . VAL A 1 92 ? 6.312 -0.219 4.959 1.00 98.25 92 VAL A CA 1
ATOM 661 C C . VAL A 1 92 ? 5.964 0.385 6.319 1.00 98.25 92 VAL A C 1
ATOM 663 O O . VAL A 1 92 ? 5.593 -0.350 7.238 1.00 98.25 92 VAL A O 1
ATOM 666 N N . LEU A 1 93 ? 6.044 1.710 6.476 1.00 98.06 93 LEU A N 1
ATOM 667 C CA . LEU A 1 93 ? 5.631 2.382 7.712 1.00 98.06 93 LEU A CA 1
ATOM 668 C C . LEU A 1 93 ? 4.133 2.203 7.986 1.00 98.06 93 LEU A C 1
ATOM 670 O O . LEU A 1 93 ? 3.767 1.882 9.117 1.00 98.06 93 LEU A O 1
ATOM 674 N N . VAL A 1 94 ? 3.281 2.333 6.966 1.00 97.88 94 VAL A N 1
ATOM 675 C CA . VAL A 1 94 ? 1.834 2.072 7.057 1.00 97.88 94 VAL A CA 1
ATOM 676 C C . VAL A 1 94 ? 1.569 0.603 7.424 1.00 97.88 94 VAL A C 1
ATOM 678 O O . VAL A 1 94 ? 0.829 0.331 8.372 1.00 97.88 94 VAL A O 1
ATOM 681 N N . ALA A 1 95 ? 2.248 -0.352 6.780 1.00 97.38 95 ALA A N 1
ATOM 682 C CA . ALA A 1 95 ? 2.119 -1.776 7.103 1.00 97.38 95 ALA A CA 1
ATOM 683 C C . ALA A 1 95 ? 2.560 -2.091 8.547 1.00 97.38 95 ALA A C 1
ATOM 685 O O . ALA A 1 95 ? 1.882 -2.814 9.276 1.00 97.38 95 ALA A O 1
ATOM 686 N N . ARG A 1 96 ? 3.672 -1.508 9.012 1.00 97.38 96 ARG A N 1
ATOM 687 C CA . ARG A 1 96 ? 4.137 -1.647 10.405 1.00 97.38 96 ARG A CA 1
ATOM 688 C C . ARG A 1 96 ? 3.182 -0.983 11.395 1.00 97.38 96 ARG A C 1
ATOM 690 O O . ARG A 1 96 ? 3.013 -1.485 12.508 1.00 97.38 96 ARG A O 1
ATOM 697 N N . ASN A 1 97 ? 2.544 0.120 11.003 1.00 96.75 97 ASN A N 1
ATOM 698 C CA . ASN A 1 97 ? 1.559 0.801 11.832 1.00 96.75 97 ASN A CA 1
ATOM 699 C C . ASN A 1 97 ? 0.338 -0.086 12.116 1.00 96.75 97 ASN A C 1
ATOM 701 O O . ASN A 1 97 ? -0.179 -0.036 13.228 1.00 96.75 97 ASN A O 1
ATOM 705 N N . ALA A 1 98 ? -0.056 -0.976 11.198 1.00 95.50 98 ALA A N 1
ATOM 706 C CA . ALA A 1 98 ? -1.117 -1.957 11.449 1.00 95.50 98 ALA A CA 1
ATOM 707 C C . ALA A 1 98 ? -0.852 -2.807 12.704 1.00 95.50 98 ALA A C 1
ATOM 709 O O . ALA A 1 98 ? -1.711 -2.938 13.578 1.00 95.50 98 ALA A O 1
ATOM 710 N N . ALA A 1 99 ? 0.377 -3.310 12.852 1.00 93.62 99 ALA A N 1
ATOM 711 C CA . ALA A 1 99 ? 0.770 -4.084 14.024 1.00 93.62 99 ALA A CA 1
ATOM 712 C C . ALA A 1 99 ? 0.763 -3.245 15.314 1.00 93.62 99 ALA A C 1
ATOM 714 O O . ALA A 1 99 ? 0.438 -3.777 16.376 1.00 93.62 99 ALA A O 1
ATOM 715 N N . ARG A 1 100 ? 1.103 -1.950 15.232 1.00 93.94 100 ARG A N 1
ATOM 716 C CA . ARG A 1 100 ? 1.049 -1.014 16.369 1.00 93.94 100 ARG A CA 1
ATOM 717 C C . ARG A 1 100 ? -0.392 -0.698 16.775 1.00 93.94 100 ARG A C 1
ATOM 719 O O . ARG A 1 100 ? -0.696 -0.735 17.961 1.00 93.94 100 ARG A O 1
ATOM 726 N N . ILE A 1 101 ? -1.287 -0.475 15.808 1.00 93.44 101 ILE A N 1
ATOM 727 C CA . ILE A 1 101 ? -2.729 -0.298 16.050 1.00 93.44 101 ILE A CA 1
ATOM 728 C C . ILE A 1 101 ? -3.289 -1.527 16.768 1.00 93.44 101 ILE A C 1
ATOM 730 O O . ILE A 1 101 ? -3.933 -1.389 17.804 1.00 93.44 101 ILE A O 1
ATOM 734 N N . ARG A 1 102 ? -2.994 -2.737 16.272 1.00 92.19 102 ARG A N 1
ATOM 735 C CA . ARG A 1 102 ? -3.448 -3.987 16.903 1.00 92.19 102 ARG A CA 1
ATOM 736 C C . ARG A 1 102 ? -2.960 -4.122 18.346 1.00 92.19 102 ARG A C 1
ATOM 738 O O . ARG A 1 102 ? -3.712 -4.584 19.193 1.00 92.19 102 ARG A O 1
ATOM 745 N N . ARG A 1 103 ? -1.708 -3.745 18.619 1.00 90.69 103 ARG A N 1
ATOM 746 C CA . ARG A 1 103 ? -1.114 -3.787 19.966 1.00 90.69 103 ARG A CA 1
ATOM 747 C C . ARG A 1 103 ? -1.577 -2.641 20.873 1.00 90.69 103 ARG A C 1
ATOM 749 O O . ARG A 1 103 ? -1.143 -2.590 22.015 1.00 90.69 103 ARG A O 1
ATOM 756 N N . GLY A 1 104 ? -2.398 -1.713 20.376 1.00 89.75 104 GLY A N 1
ATOM 757 C CA . GLY A 1 104 ? -2.822 -0.532 21.130 1.00 89.75 104 GLY A CA 1
ATOM 758 C C . GLY A 1 104 ? -1.706 0.488 21.376 1.00 89.75 104 GLY A C 1
ATOM 759 O O . GLY A 1 104 ? -1.863 1.360 22.219 1.00 89.75 104 GLY A O 1
ATOM 760 N N . THR A 1 105 ? -0.582 0.398 20.656 1.00 91.31 105 THR A N 1
ATOM 761 C CA . THR A 1 105 ? 0.579 1.293 20.822 1.00 91.31 105 THR A CA 1
ATOM 762 C C . THR A 1 105 ? 0.648 2.403 19.776 1.00 91.31 105 THR A C 1
ATOM 764 O O . THR A 1 105 ? 1.561 3.224 19.807 1.00 91.31 105 THR A O 1
ATOM 767 N N . SER A 1 106 ? -0.285 2.420 18.820 1.00 91.44 106 SER A N 1
ATOM 768 C CA . SER A 1 106 ? -0.425 3.507 17.850 1.00 91.44 106 SER A CA 1
ATOM 769 C C . SER A 1 106 ? -1.542 4.446 18.272 1.00 91.44 106 SER A C 1
ATOM 771 O O . SER A 1 106 ? -2.646 3.998 18.587 1.00 91.44 106 SER A O 1
ATOM 773 N N . ASP A 1 107 ? -1.267 5.744 18.226 1.00 92.12 107 ASP A N 1
ATOM 774 C CA . ASP A 1 107 ? -2.285 6.773 18.370 1.00 92.12 107 ASP A CA 1
ATOM 775 C C . ASP A 1 107 ? -2.866 7.194 17.002 1.00 92.12 107 ASP A C 1
ATOM 777 O O . ASP A 1 107 ? -2.420 6.790 15.916 1.00 92.12 107 ASP A O 1
ATOM 781 N N . ARG A 1 108 ? -3.912 8.028 17.047 1.00 91.56 108 ARG A N 1
ATOM 782 C CA . ARG A 1 108 ? -4.556 8.557 15.835 1.00 91.56 108 ARG A CA 1
ATOM 783 C C . ARG A 1 108 ? -3.587 9.403 15.005 1.00 91.56 108 ARG A C 1
ATOM 785 O O . ARG A 1 108 ? -3.576 9.284 13.784 1.00 91.56 108 ARG A O 1
ATOM 792 N N . SER A 1 109 ? -2.750 10.213 15.655 1.00 94.50 109 SER A N 1
ATOM 793 C CA . SER A 1 109 ? -1.804 11.122 14.994 1.00 94.50 109 SER A CA 1
ATOM 794 C C . SER A 1 109 ? -0.744 10.366 14.190 1.00 94.50 109 SER A C 1
ATOM 796 O O . SER A 1 109 ? -0.425 10.732 13.061 1.00 94.50 109 SER A O 1
ATOM 798 N N . ALA A 1 110 ? -0.214 9.269 14.725 1.00 94.56 110 ALA A N 1
ATOM 799 C CA . ALA A 1 110 ? 0.714 8.381 14.046 1.00 94.56 110 ALA A CA 1
ATOM 800 C C . ALA A 1 110 ? 0.075 7.783 12.791 1.00 94.56 110 ALA A C 1
ATOM 802 O O . ALA A 1 110 ? 0.686 7.834 11.726 1.00 94.56 110 ALA A O 1
ATOM 803 N N . THR A 1 111 ? -1.167 7.298 12.892 1.00 95.31 111 THR A N 1
ATOM 804 C CA . THR A 1 111 ? -1.905 6.745 11.745 1.00 95.31 111 THR A CA 1
ATOM 805 C C . THR A 1 111 ? -2.134 7.789 10.657 1.00 95.31 111 THR A C 1
ATOM 807 O O . THR A 1 111 ? -1.901 7.500 9.482 1.00 95.31 111 THR A O 1
ATOM 810 N N . VAL A 1 112 ? -2.524 9.011 11.030 1.00 97.00 112 VAL A N 1
ATOM 811 C CA . VAL A 1 112 ? -2.696 10.111 10.072 1.00 97.00 112 VAL A CA 1
ATOM 812 C C . VAL A 1 112 ? -1.372 10.455 9.394 1.00 97.00 112 VAL A C 1
ATOM 814 O O . VAL A 1 112 ? -1.317 10.493 8.170 1.00 97.00 112 VAL A O 1
ATOM 817 N N . ARG A 1 113 ? -0.286 10.624 10.160 1.00 97.88 113 ARG A N 1
ATOM 818 C CA . ARG A 1 113 ? 1.036 10.988 9.624 1.00 97.88 113 ARG A CA 1
ATOM 819 C C . ARG A 1 113 ? 1.565 9.975 8.613 1.00 97.88 113 ARG A C 1
ATOM 821 O O . ARG A 1 113 ? 1.986 10.377 7.533 1.00 97.88 113 ARG A O 1
ATOM 828 N N . VAL A 1 114 ? 1.535 8.676 8.928 1.00 97.56 114 VAL A N 1
ATOM 829 C CA . VAL A 1 114 ? 2.087 7.658 8.012 1.00 97.56 114 VAL A CA 1
ATOM 830 C C . VAL A 1 114 ? 1.265 7.525 6.728 1.00 97.56 114 VAL A C 1
ATOM 832 O O . VAL A 1 114 ? 1.841 7.359 5.657 1.00 97.56 114 VAL A O 1
ATOM 835 N N . ASN A 1 115 ? -0.065 7.654 6.807 1.00 98.00 115 ASN A N 1
ATOM 836 C CA . ASN A 1 115 ? -0.922 7.610 5.620 1.00 98.00 115 ASN A CA 1
ATOM 837 C C . ASN A 1 115 ? -0.818 8.902 4.798 1.00 98.00 115 ASN A C 1
ATOM 839 O O . ASN A 1 115 ? -0.775 8.831 3.575 1.00 98.00 115 ASN A O 1
ATOM 843 N N . ALA A 1 116 ? -0.703 10.068 5.438 1.00 97.75 116 ALA A N 1
ATOM 844 C CA . ALA A 1 116 ? -0.483 11.338 4.747 1.00 97.75 116 ALA A CA 1
ATOM 845 C C . ALA A 1 116 ? 0.862 11.351 4.009 1.00 97.75 116 ALA A C 1
ATOM 847 O O . ALA A 1 116 ? 0.929 11.796 2.866 1.00 97.75 116 ALA A O 1
ATOM 848 N N . LEU A 1 117 ? 1.913 10.797 4.623 1.00 97.62 117 LEU A N 1
ATOM 849 C CA . LEU A 1 117 ? 3.209 10.631 3.970 1.00 97.62 117 LEU A CA 1
ATOM 850 C C . LEU A 1 117 ? 3.107 9.727 2.733 1.00 97.62 117 LEU A C 1
ATOM 852 O O . LEU A 1 117 ? 3.684 10.046 1.698 1.00 97.62 117 LEU A O 1
ATOM 856 N N . LEU A 1 118 ? 2.348 8.629 2.817 1.00 97.50 118 LEU A N 1
ATOM 857 C CA . LEU A 1 118 ? 2.100 7.752 1.671 1.00 97.50 118 LEU A CA 1
ATOM 858 C C . LEU A 1 118 ? 1.326 8.468 0.553 1.00 97.50 118 LEU A C 1
ATOM 860 O O . LEU A 1 118 ? 1.705 8.353 -0.610 1.00 97.50 118 LEU A O 1
ATOM 864 N N . ILE A 1 119 ? 0.282 9.232 0.891 1.00 97.06 119 ILE A N 1
ATOM 865 C CA . ILE A 1 119 ? -0.460 10.051 -0.081 1.00 97.06 119 ILE A CA 1
ATOM 866 C C . ILE A 1 119 ? 0.492 11.026 -0.771 1.00 97.06 119 ILE A C 1
ATOM 868 O O . ILE A 1 119 ? 0.511 11.091 -1.996 1.00 97.06 119 ILE A O 1
ATOM 872 N N . LEU A 1 120 ? 1.317 11.744 -0.005 1.00 96.75 120 LEU A N 1
ATOM 873 C CA . LEU A 1 120 ? 2.273 12.696 -0.560 1.00 96.75 120 LEU A CA 1
ATOM 874 C C . LEU A 1 120 ? 3.265 12.007 -1.507 1.00 96.75 120 LEU A C 1
ATOM 876 O O . LEU A 1 120 ? 3.483 12.496 -2.609 1.00 96.75 120 LEU A O 1
ATOM 880 N N . ALA A 1 121 ? 3.808 10.848 -1.127 1.00 95.00 121 ALA A N 1
ATOM 881 C CA . ALA A 1 121 ? 4.708 10.075 -1.981 1.00 95.00 121 ALA A CA 1
ATOM 882 C C . ALA A 1 121 ? 4.036 9.631 -3.297 1.00 95.00 121 ALA A C 1
ATOM 884 O O . ALA A 1 121 ? 4.630 9.728 -4.372 1.00 95.00 121 ALA A O 1
ATOM 885 N N . LEU A 1 122 ? 2.775 9.195 -3.239 1.00 93.31 122 LEU A N 1
ATOM 886 C CA . LEU A 1 122 ? 2.001 8.828 -4.428 1.00 93.31 122 LEU A CA 1
ATOM 887 C C . LEU A 1 122 ? 1.728 10.040 -5.328 1.00 93.31 122 LEU A C 1
ATOM 889 O O . LEU A 1 122 ? 1.876 9.941 -6.542 1.00 93.31 122 LEU A O 1
ATOM 893 N N . LEU A 1 123 ? 1.397 11.196 -4.754 1.00 93.56 123 LEU A N 1
ATOM 894 C CA . LEU A 1 123 ? 1.154 12.420 -5.521 1.00 93.56 123 LEU A CA 1
ATOM 895 C C . LEU A 1 123 ? 2.433 12.966 -6.169 1.00 93.56 123 LEU A C 1
ATOM 897 O O . LEU A 1 123 ? 2.400 13.361 -7.333 1.00 93.56 123 LEU A O 1
ATOM 901 N N . LEU A 1 124 ? 3.563 12.933 -5.455 1.00 92.88 124 LEU A N 1
ATOM 902 C CA . LEU A 1 124 ? 4.869 13.364 -5.971 1.00 92.88 124 LEU A CA 1
ATOM 903 C C . LEU A 1 124 ? 5.342 12.516 -7.158 1.00 92.88 124 LEU A C 1
ATOM 905 O O . LEU A 1 124 ? 6.043 13.012 -8.034 1.00 92.88 124 LEU A O 1
ATOM 909 N N . THR A 1 125 ? 4.941 11.246 -7.205 1.00 87.31 125 THR A N 1
ATOM 910 C CA . THR A 1 125 ? 5.267 10.330 -8.310 1.00 87.31 125 THR A CA 1
ATOM 911 C C . THR A 1 125 ? 4.287 10.435 -9.489 1.00 87.31 125 THR A C 1
ATOM 913 O O . THR A 1 125 ? 4.492 9.792 -10.522 1.00 87.31 125 THR A O 1
ATOM 916 N N . GLY A 1 126 ? 3.254 11.279 -9.369 1.00 86.38 126 GLY A N 1
ATOM 917 C CA . GLY A 1 126 ? 2.384 11.723 -10.456 1.00 86.38 126 GLY A CA 1
ATOM 918 C C . GLY A 1 126 ? 0.881 11.577 -10.164 1.00 86.38 126 GLY A C 1
ATOM 919 O O . GLY A 1 126 ? 0.464 10.674 -9.438 1.00 86.38 126 GLY A O 1
ATOM 920 N N . PRO A 1 127 ? 0.021 12.396 -10.803 1.00 82.38 127 PRO A N 1
ATOM 921 C CA . PRO A 1 127 ? -1.429 12.398 -10.561 1.00 82.38 127 PRO A CA 1
ATOM 922 C C . PRO A 1 127 ? -2.110 11.078 -10.944 1.00 82.38 127 PRO A C 1
ATOM 924 O O . PRO A 1 127 ? -3.150 10.728 -10.394 1.00 82.38 127 PRO A O 1
ATOM 927 N N . ARG A 1 128 ? -1.496 10.290 -11.835 1.00 83.44 128 ARG A N 1
ATOM 928 C CA . ARG A 1 128 ? -1.965 8.943 -12.200 1.00 83.44 128 ARG A CA 1
ATOM 929 C C . ARG A 1 128 ? -2.014 7.966 -11.020 1.00 83.44 128 ARG A C 1
ATOM 931 O O . ARG A 1 128 ? -2.737 6.980 -11.088 1.00 83.44 128 ARG A O 1
ATOM 938 N N . ASN A 1 129 ? -1.279 8.245 -9.942 1.00 84.81 129 ASN A N 1
ATOM 939 C CA . ASN A 1 129 ? -1.267 7.429 -8.729 1.00 84.81 129 ASN A CA 1
ATOM 940 C C . ASN A 1 129 ? -2.370 7.832 -7.734 1.00 84.81 129 ASN A C 1
ATOM 942 O O . ASN A 1 129 ? -2.489 7.218 -6.675 1.00 84.81 129 ASN A O 1
ATOM 946 N N . LEU A 1 130 ? -3.205 8.828 -8.061 1.00 85.88 130 LEU A N 1
ATOM 947 C CA . LEU A 1 130 ? -4.311 9.272 -7.209 1.00 85.88 130 LEU A CA 1
ATOM 948 C C . LEU A 1 130 ? -5.268 8.129 -6.814 1.00 85.88 130 LEU A C 1
ATOM 950 O O . LEU A 1 130 ? -5.600 8.050 -5.630 1.00 85.88 130 LEU A O 1
ATOM 954 N N . PRO A 1 131 ? -5.658 7.190 -7.706 1.00 87.56 131 PRO A N 1
ATOM 955 C CA . PRO A 1 131 ? -6.492 6.055 -7.308 1.00 87.56 131 PRO A CA 1
ATOM 956 C C . PRO A 1 131 ? -5.845 5.181 -6.222 1.00 87.56 131 PRO A C 1
ATOM 958 O O . PRO A 1 131 ? -6.537 4.689 -5.333 1.00 87.56 131 PRO A O 1
ATOM 961 N N . LEU A 1 132 ? -4.513 5.042 -6.244 1.00 87.44 132 LEU A N 1
ATOM 962 C CA . LEU A 1 132 ? -3.746 4.297 -5.238 1.00 87.44 132 LEU A CA 1
ATOM 963 C C . LEU A 1 132 ? -3.627 5.050 -3.903 1.00 87.44 132 LEU A C 1
ATOM 965 O O . LEU A 1 132 ? -3.355 4.430 -2.876 1.00 87.44 132 LEU A O 1
ATOM 969 N N . ALA A 1 133 ? -3.853 6.367 -3.890 1.00 92.31 133 ALA A N 1
ATOM 970 C CA . ALA A 1 133 ? -3.853 7.181 -2.676 1.00 92.31 133 ALA A CA 1
ATOM 971 C C . ALA A 1 133 ? -5.196 7.128 -1.923 1.00 92.31 133 ALA A C 1
ATOM 973 O O . ALA A 1 133 ? -5.232 7.390 -0.718 1.00 92.31 133 ALA A O 1
ATOM 974 N N . ILE A 1 134 ? -6.293 6.747 -2.595 1.00 92.81 134 ILE A N 1
ATOM 975 C CA . ILE A 1 134 ? -7.634 6.684 -1.990 1.00 92.81 134 ILE A CA 1
ATOM 976 C C . ILE A 1 134 ? -7.666 5.777 -0.746 1.00 92.81 134 ILE A C 1
ATOM 978 O O . ILE A 1 134 ? -8.159 6.240 0.284 1.00 92.81 134 ILE A O 1
ATOM 982 N N . PRO A 1 135 ? -7.112 4.544 -0.751 1.00 93.50 135 PRO A N 1
ATOM 983 C CA . PRO A 1 135 ? -7.084 3.704 0.448 1.00 93.50 135 PRO A CA 1
ATOM 984 C C . PRO A 1 135 ? -6.396 4.373 1.646 1.00 93.50 135 PRO A C 1
ATOM 986 O O . PRO A 1 135 ? -6.907 4.314 2.763 1.00 93.50 135 PRO A O 1
ATOM 989 N N . ALA A 1 136 ? -5.287 5.087 1.427 1.00 94.81 136 ALA A N 1
ATOM 990 C CA . ALA A 1 136 ? -4.614 5.834 2.488 1.00 94.81 136 ALA A CA 1
ATOM 991 C C . ALA A 1 136 ? -5.485 6.990 3.018 1.00 94.81 136 ALA A C 1
ATOM 993 O O . ALA A 1 136 ? -5.533 7.226 4.227 1.00 94.81 136 ALA A O 1
ATOM 994 N N . GLY A 1 137 ? -6.240 7.664 2.144 1.00 95.62 137 GLY A N 1
ATOM 995 C CA . GLY A 1 137 ? -7.234 8.668 2.538 1.00 95.62 137 GLY A CA 1
ATOM 996 C C . GLY A 1 137 ? -8.373 8.078 3.377 1.00 95.62 137 GLY A C 1
ATOM 997 O O . GLY A 1 137 ? -8.744 8.641 4.408 1.00 95.62 137 GLY A O 1
ATOM 998 N N . LEU A 1 138 ? -8.874 6.897 3.004 1.00 95.50 138 LEU A N 1
ATOM 999 C CA . LEU A 1 138 ? -9.877 6.171 3.788 1.00 95.50 138 LEU A CA 1
ATOM 1000 C C . LEU A 1 138 ? -9.331 5.746 5.158 1.00 95.50 138 LEU A C 1
ATOM 1002 O O . LEU A 1 138 ? -10.059 5.826 6.146 1.00 95.50 138 LEU A O 1
ATOM 1006 N N . ASN A 1 139 ? -8.050 5.376 5.258 1.00 95.75 139 ASN A N 1
ATOM 1007 C CA . ASN A 1 139 ? -7.407 5.078 6.544 1.00 95.75 139 ASN A CA 1
ATOM 1008 C C . ASN A 1 139 ? -7.392 6.301 7.467 1.00 95.75 139 ASN A C 1
ATOM 1010 O O . ASN A 1 139 ? -7.662 6.170 8.662 1.00 95.75 139 ASN A O 1
ATOM 1014 N N . ILE A 1 140 ? -7.102 7.487 6.921 1.00 96.31 140 ILE A N 1
ATOM 1015 C CA . ILE A 1 140 ? -7.151 8.758 7.659 1.00 96.31 140 ILE A CA 1
ATOM 1016 C C . ILE A 1 140 ? -8.583 9.037 8.119 1.00 96.31 140 ILE A C 1
ATOM 1018 O O . ILE A 1 140 ? -8.810 9.252 9.310 1.00 96.31 140 ILE A O 1
ATOM 1022 N N . ALA A 1 141 ? -9.559 8.958 7.211 1.00 95.19 141 ALA A N 1
ATOM 1023 C CA . ALA A 1 141 ? -10.968 9.168 7.537 1.00 95.19 141 ALA A CA 1
ATOM 1024 C C . ALA A 1 141 ? -11.448 8.200 8.635 1.00 95.19 141 ALA A C 1
ATOM 1026 O O . ALA A 1 141 ? -12.123 8.602 9.586 1.00 95.19 141 ALA A O 1
ATOM 1027 N N . TYR A 1 142 ? -11.037 6.931 8.556 1.00 94.06 142 TYR A N 1
ATOM 1028 C CA . TYR A 1 142 ? -11.343 5.918 9.561 1.00 94.06 142 TYR A CA 1
ATOM 1029 C C . TYR A 1 142 ? -10.660 6.194 10.912 1.00 94.06 142 TYR A C 1
ATOM 1031 O O . TYR A 1 142 ? -11.243 5.932 11.964 1.00 94.06 142 TYR A O 1
ATOM 1039 N N . ALA A 1 143 ? -9.438 6.730 10.917 1.00 92.56 143 ALA A N 1
ATOM 1040 C CA . ALA A 1 143 ? -8.740 7.100 12.149 1.00 92.56 143 ALA A CA 1
ATOM 1041 C C . ALA A 1 143 ? -9.371 8.322 12.842 1.00 92.56 143 ALA A C 1
ATOM 1043 O O . ALA A 1 143 ? -9.297 8.442 14.067 1.00 92.56 143 ALA A O 1
ATOM 1044 N N . MET A 1 144 ? -9.984 9.221 12.067 1.00 92.81 144 MET A N 1
ATOM 1045 C CA . MET A 1 144 ? -10.585 10.463 12.562 1.00 92.81 144 MET A CA 1
ATOM 1046 C C . MET A 1 144 ? -12.049 10.314 12.991 1.00 92.81 144 MET A C 1
ATOM 1048 O O . MET A 1 144 ? -12.534 11.126 13.780 1.00 92.81 144 MET A O 1
ATOM 1052 N N . GLN A 1 145 ? -12.768 9.296 12.512 1.00 90.06 145 GLN A N 1
ATOM 1053 C CA . GLN A 1 145 ? -14.178 9.127 12.867 1.00 90.06 145 GLN A CA 1
ATOM 1054 C C . GLN A 1 145 ? -14.373 8.692 14.329 1.00 90.06 145 GLN A C 1
ATOM 1056 O O . GLN A 1 145 ? -13.619 7.895 14.886 1.00 90.06 145 GLN A O 1
ATOM 1061 N N . THR A 1 146 ? -15.441 9.199 14.943 1.00 83.19 146 THR A N 1
ATOM 1062 C CA . THR A 1 146 ? -15.878 8.838 16.304 1.00 83.19 146 THR A CA 1
ATOM 1063 C C . THR A 1 146 ? -17.142 7.975 16.310 1.00 83.19 146 THR A C 1
ATOM 1065 O O . THR A 1 146 ? -17.431 7.293 17.295 1.00 83.19 146 THR A O 1
ATOM 1068 N N . ARG A 1 147 ? -17.910 7.985 15.213 1.00 86.25 147 ARG A N 1
ATOM 1069 C CA . ARG A 1 147 ? -19.213 7.320 15.094 1.00 86.25 147 ARG A CA 1
ATOM 1070 C C . ARG A 1 147 ? -19.068 5.935 14.468 1.00 86.25 147 ARG A C 1
ATOM 1072 O O . ARG A 1 147 ? -18.805 5.815 13.275 1.00 86.25 147 ARG A O 1
ATOM 1079 N N . ARG A 1 148 ? -19.401 4.886 15.231 1.00 83.50 148 ARG A N 1
ATOM 1080 C CA . ARG A 1 148 ? -19.338 3.476 14.784 1.00 83.50 148 ARG A CA 1
ATOM 1081 C C . ARG A 1 148 ? -19.992 3.225 13.416 1.00 83.50 148 ARG A C 1
ATOM 1083 O O . ARG A 1 148 ? -19.438 2.473 12.622 1.00 83.50 148 ARG A O 1
ATOM 1090 N N . ALA A 1 149 ? -21.137 3.851 13.134 1.00 87.50 149 ALA A N 1
ATOM 1091 C CA . ALA A 1 149 ? -21.827 3.717 11.848 1.00 87.50 149 ALA A CA 1
ATOM 1092 C C . ALA A 1 149 ? -20.982 4.239 10.668 1.00 87.50 149 ALA A C 1
ATOM 1094 O O . ALA A 1 149 ? -20.850 3.554 9.658 1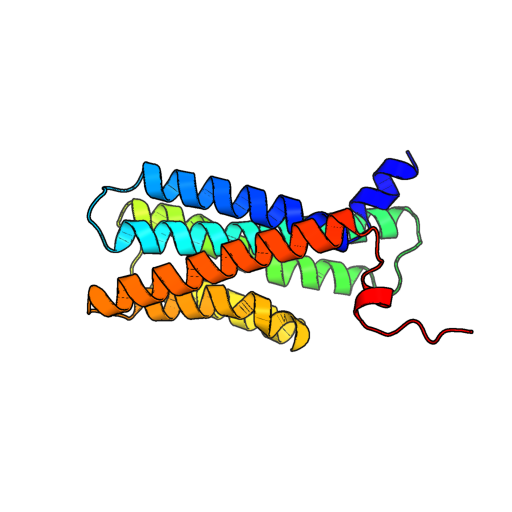.00 87.50 149 ALA A O 1
ATOM 1095 N N . VAL A 1 150 ? -20.339 5.400 10.832 1.00 89.31 150 VAL A N 1
ATOM 1096 C CA . VAL A 1 150 ? -19.444 5.991 9.823 1.00 89.31 150 VAL A CA 1
ATOM 1097 C C . VAL A 1 150 ? -18.205 5.119 9.632 1.00 89.31 150 VAL A C 1
ATOM 1099 O O . VAL A 1 150 ? -17.837 4.818 8.501 1.00 89.31 150 VAL A O 1
ATOM 1102 N N . GLY A 1 151 ? -17.605 4.632 10.725 1.00 87.81 151 GLY A N 1
ATOM 1103 C CA . GLY A 1 151 ? -16.471 3.705 10.655 1.00 87.81 151 GLY A CA 1
ATOM 1104 C C . GLY A 1 151 ? -16.784 2.427 9.870 1.00 87.81 151 GLY A C 1
ATOM 1105 O O . GLY A 1 151 ? -15.978 2.006 9.042 1.00 87.81 151 GLY A O 1
ATOM 1106 N N . ARG A 1 152 ? -17.974 1.840 10.066 1.00 88.00 152 ARG A N 1
ATOM 1107 C CA . ARG A 1 152 ? -18.434 0.683 9.278 1.00 88.00 152 ARG A CA 1
ATOM 1108 C C . ARG A 1 152 ? -18.613 1.028 7.801 1.00 88.00 152 ARG A C 1
ATOM 1110 O O . ARG A 1 152 ? -18.195 0.241 6.962 1.00 88.00 152 ARG A O 1
ATOM 1117 N N . GLY A 1 153 ? -19.177 2.196 7.490 1.00 91.50 153 GLY A N 1
ATOM 1118 C CA . GLY A 1 153 ? -19.327 2.668 6.111 1.00 91.50 153 GLY A CA 1
ATOM 1119 C C . GLY A 1 153 ? -17.984 2.813 5.388 1.00 91.50 153 GLY A C 1
ATOM 1120 O O . GLY A 1 153 ? -17.829 2.310 4.280 1.00 91.50 153 GLY A O 1
ATOM 1121 N N . ILE A 1 154 ? -16.985 3.413 6.043 1.00 91.44 154 ILE A N 1
ATOM 1122 C CA . ILE A 1 154 ? -15.631 3.557 5.482 1.00 91.44 154 ILE A CA 1
ATOM 1123 C C . ILE A 1 154 ? -14.978 2.187 5.261 1.00 91.44 154 ILE A C 1
ATOM 1125 O O . ILE A 1 154 ? -14.398 1.945 4.205 1.00 91.44 154 ILE A O 1
ATOM 1129 N N . ALA A 1 155 ? -15.094 1.276 6.233 1.00 88.19 155 ALA A N 1
ATOM 1130 C CA . ALA A 1 155 ? -14.550 -0.074 6.106 1.00 88.19 155 ALA A CA 1
ATOM 1131 C C . ALA A 1 155 ? -15.222 -0.863 4.968 1.00 88.19 155 ALA A C 1
ATOM 1133 O O . ALA A 1 155 ? -14.529 -1.530 4.203 1.00 88.19 155 ALA A O 1
ATOM 1134 N N . ALA A 1 156 ? -16.547 -0.753 4.823 1.00 89.56 156 ALA A N 1
ATOM 1135 C CA . ALA A 1 156 ? -17.290 -1.377 3.731 1.00 89.56 156 ALA A CA 1
ATOM 1136 C C . ALA A 1 156 ? -16.870 -0.814 2.368 1.00 89.56 156 ALA A C 1
ATOM 1138 O O . ALA A 1 156 ? -16.609 -1.583 1.448 1.00 89.56 156 ALA A O 1
ATOM 1139 N N . LEU A 1 157 ? -16.725 0.510 2.252 1.00 92.25 157 LEU A N 1
ATOM 1140 C CA . LEU A 1 157 ? -16.235 1.151 1.032 1.00 92.25 157 LEU A CA 1
ATOM 1141 C C . LEU A 1 157 ? -14.833 0.651 0.659 1.00 92.25 157 LEU A C 1
ATOM 1143 O O . LEU A 1 157 ? -14.604 0.258 -0.483 1.00 92.25 157 LEU A O 1
ATOM 1147 N N . ALA A 1 158 ? -13.911 0.609 1.623 1.00 90.31 158 ALA A N 1
ATOM 1148 C CA . ALA A 1 158 ? -12.557 0.114 1.396 1.00 90.31 158 ALA A CA 1
ATOM 1149 C C . ALA A 1 158 ? -12.537 -1.370 0.988 1.00 90.31 158 ALA A C 1
ATOM 1151 O O . ALA A 1 158 ? -11.792 -1.746 0.082 1.00 90.31 158 ALA A O 1
ATOM 1152 N N . ALA A 1 159 ? -13.377 -2.204 1.608 1.00 87.88 159 ALA A N 1
ATOM 1153 C CA . ALA A 1 159 ? -13.523 -3.608 1.235 1.00 87.88 159 ALA A CA 1
ATOM 1154 C C . ALA A 1 159 ? -14.046 -3.759 -0.202 1.00 87.88 159 ALA A C 1
ATOM 1156 O O . ALA A 1 159 ? -13.463 -4.507 -0.985 1.00 87.88 159 ALA A O 1
ATOM 1157 N N . SER A 1 160 ? -15.079 -3.001 -0.581 1.00 90.50 160 SER A N 1
ATOM 1158 C CA . SER A 1 160 ? -15.603 -2.985 -1.950 1.00 90.50 160 SER A CA 1
ATOM 1159 C C . SER A 1 160 ? -14.537 -2.563 -2.960 1.00 90.50 160 SER A C 1
ATOM 1161 O O . SER A 1 160 ? -14.387 -3.208 -3.993 1.00 90.50 160 SER A O 1
ATOM 1163 N N . MET A 1 161 ? -13.743 -1.533 -2.652 1.00 89.69 161 MET A N 1
ATOM 1164 C CA . MET A 1 161 ? -12.629 -1.115 -3.510 1.00 89.69 161 MET A CA 1
ATOM 1165 C C . MET A 1 161 ? -11.568 -2.207 -3.659 1.00 89.69 161 MET A C 1
ATOM 1167 O O . MET A 1 161 ? -11.073 -2.421 -4.762 1.00 89.69 161 MET A O 1
ATOM 1171 N N . ALA A 1 162 ? -11.231 -2.918 -2.580 1.00 86.69 162 ALA A N 1
ATOM 1172 C CA . ALA A 1 162 ? -10.278 -4.021 -2.633 1.00 86.69 162 ALA A CA 1
ATOM 1173 C C . ALA A 1 162 ? -10.791 -5.186 -3.496 1.00 86.69 162 ALA A C 1
ATOM 1175 O O . ALA A 1 162 ? -10.037 -5.736 -4.296 1.00 86.69 162 ALA A O 1
ATOM 1176 N N . VAL A 1 163 ? -12.083 -5.517 -3.392 1.00 87.62 163 VAL A N 1
ATOM 1177 C CA . VAL A 1 163 ? -12.730 -6.531 -4.241 1.00 87.62 163 VAL A CA 1
ATOM 1178 C C . VAL A 1 163 ? -12.733 -6.097 -5.705 1.00 87.62 163 VAL A C 1
ATOM 1180 O O . VAL A 1 163 ? -12.343 -6.877 -6.569 1.00 87.62 163 VAL A O 1
ATOM 1183 N N . LEU A 1 164 ? -13.117 -4.852 -5.998 1.00 88.19 164 LEU A N 1
ATOM 1184 C CA . LEU A 1 164 ? -13.108 -4.324 -7.364 1.00 88.19 164 LEU A CA 1
ATOM 1185 C C . LEU A 1 164 ? -11.697 -4.312 -7.960 1.00 88.19 164 LEU A C 1
ATOM 1187 O O . LEU A 1 164 ? -11.523 -4.679 -9.119 1.00 88.19 164 LEU A O 1
ATOM 1191 N N . LEU A 1 165 ? -10.685 -3.946 -7.168 1.00 86.56 165 LEU A N 1
ATOM 1192 C CA . LEU A 1 165 ? -9.289 -3.971 -7.598 1.00 86.56 165 LEU A CA 1
ATOM 1193 C C . LEU A 1 165 ? -8.803 -5.403 -7.854 1.00 86.56 165 LEU A C 1
ATOM 1195 O O . LEU A 1 165 ? -8.104 -5.642 -8.837 1.00 86.56 165 LEU A O 1
ATOM 1199 N N . LEU A 1 166 ? -9.202 -6.369 -7.022 1.00 86.56 166 LEU A N 1
ATOM 1200 C CA . LEU A 1 166 ? -8.913 -7.782 -7.259 1.00 86.56 166 LEU A CA 1
ATOM 1201 C C . LEU A 1 166 ? -9.550 -8.263 -8.567 1.00 86.56 166 LEU A C 1
ATOM 1203 O O . LEU A 1 166 ? -8.848 -8.794 -9.419 1.00 86.56 166 LEU A O 1
ATOM 1207 N N . VAL A 1 167 ? -10.849 -8.029 -8.764 1.00 86.88 167 VAL A N 1
ATOM 1208 C CA . VAL A 1 167 ? -11.553 -8.427 -9.995 1.00 86.88 167 VAL A CA 1
ATOM 1209 C C . VAL A 1 167 ? -10.925 -7.765 -11.222 1.00 86.88 167 VAL A C 1
ATOM 1211 O O . VAL A 1 167 ? -10.665 -8.440 -12.217 1.00 86.88 167 VAL A O 1
ATOM 1214 N N . GLY A 1 168 ? -10.6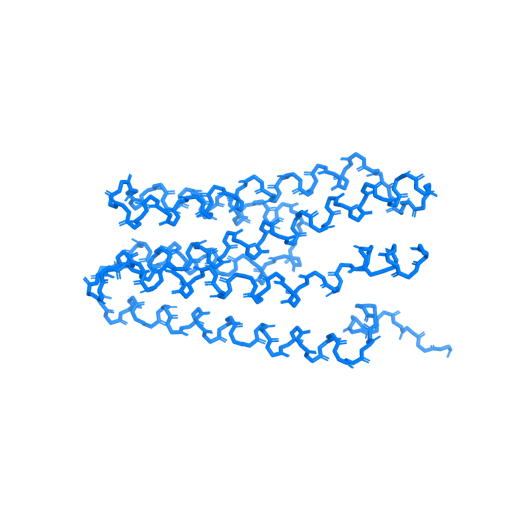29 -6.465 -11.146 1.00 84.44 168 GLY A N 1
ATOM 1215 C CA . GLY A 1 168 ? -9.973 -5.723 -12.221 1.00 84.44 168 GLY A CA 1
ATOM 1216 C C . GLY A 1 168 ? -8.579 -6.263 -12.538 1.00 84.44 168 GLY A C 1
ATOM 1217 O O . GLY A 1 168 ? -8.272 -6.504 -13.702 1.00 84.44 168 GLY A O 1
ATOM 1218 N N . SER A 1 169 ? -7.760 -6.519 -11.514 1.00 81.25 169 SER A N 1
ATOM 1219 C CA . SER A 1 169 ? -6.407 -7.064 -11.688 1.00 81.25 169 SER A CA 1
ATOM 1220 C C . SER A 1 169 ? -6.404 -8.484 -12.249 1.00 81.25 169 SER A C 1
ATOM 1222 O O . SER A 1 169 ? -5.587 -8.779 -13.114 1.00 81.25 169 SER A O 1
ATOM 1224 N N . VAL A 1 170 ? -7.340 -9.343 -11.833 1.00 84.38 170 VAL A N 1
ATOM 1225 C CA . VAL A 1 170 ? -7.492 -10.695 -12.391 1.00 84.38 170 VAL A CA 1
ATOM 1226 C C . VAL A 1 170 ? -7.962 -10.628 -13.838 1.00 84.38 170 VAL A C 1
ATOM 1228 O O . VAL A 1 170 ? -7.384 -11.297 -14.687 1.00 84.38 170 VAL A O 1
ATOM 1231 N N . ARG A 1 171 ? -8.966 -9.799 -14.153 1.00 83.00 171 ARG A N 1
ATOM 1232 C CA . ARG A 1 171 ? -9.434 -9.624 -15.535 1.00 83.00 171 ARG A CA 1
ATOM 1233 C C . ARG A 1 171 ? -8.307 -9.138 -16.447 1.00 83.00 171 ARG A C 1
ATOM 1235 O O . ARG A 1 171 ? -8.166 -9.657 -17.545 1.00 83.00 171 ARG A O 1
ATOM 1242 N N . PHE A 1 172 ? -7.524 -8.169 -15.983 1.00 77.31 172 PHE A N 1
ATOM 1243 C CA . PHE A 1 172 ? -6.381 -7.633 -16.715 1.00 77.31 172 PHE A CA 1
ATOM 1244 C C . PHE A 1 172 ? -5.259 -8.669 -16.882 1.00 77.31 172 PHE A C 1
ATOM 1246 O O . PHE A 1 172 ? -4.705 -8.814 -17.963 1.00 77.31 172 PHE A O 1
ATOM 1253 N N . PHE A 1 173 ? -4.968 -9.454 -15.842 1.00 77.31 173 PHE A N 1
ATOM 1254 C CA . PHE A 1 173 ? -4.014 -10.561 -15.929 1.00 77.31 173 PHE A CA 1
ATOM 1255 C C . PHE A 1 173 ? -4.456 -11.626 -16.945 1.00 77.31 173 PHE A C 1
ATOM 1257 O O . PHE A 1 173 ? -3.648 -12.099 -17.738 1.00 77.31 173 PHE A O 1
ATOM 1264 N N . LEU A 1 174 ? -5.741 -11.995 -16.931 1.00 80.38 174 LEU A N 1
ATOM 1265 C CA . LEU A 1 174 ? -6.305 -13.019 -17.812 1.00 80.38 174 LEU A CA 1
ATOM 1266 C C . LEU A 1 174 ? -6.466 -12.558 -19.262 1.00 80.38 174 LEU A C 1
ATOM 1268 O O . LEU A 1 174 ? -6.492 -13.411 -20.146 1.00 80.38 174 LEU A O 1
ATOM 1272 N N . SER A 1 175 ? -6.598 -11.254 -19.524 1.00 76.69 175 SER A N 1
ATOM 1273 C CA . SER A 1 175 ? -6.733 -10.766 -20.899 1.00 76.69 175 SER A CA 1
ATOM 1274 C C . SER A 1 175 ? -5.424 -10.848 -21.683 1.00 76.69 175 SER A C 1
ATOM 1276 O O . SER A 1 175 ? -5.457 -10.881 -22.908 1.00 76.69 175 SER A O 1
ATOM 1278 N N . GLY A 1 176 ? -4.277 -10.912 -20.997 1.00 69.12 176 GLY A N 1
ATOM 1279 C CA . GLY A 1 176 ? -2.961 -10.888 -21.641 1.00 69.12 176 GLY A CA 1
ATOM 1280 C C . GLY A 1 176 ? -2.638 -9.548 -22.313 1.00 69.12 176 GLY A C 1
ATOM 1281 O O . GLY A 1 176 ? -1.600 -9.437 -22.968 1.00 69.12 176 GLY A O 1
ATOM 1282 N N . ASP A 1 177 ? -3.499 -8.539 -22.139 1.00 66.25 177 ASP A N 1
ATOM 1283 C CA . ASP A 1 177 ? -3.328 -7.220 -22.732 1.00 66.25 177 ASP A CA 1
ATOM 1284 C C . ASP A 1 177 ? -2.138 -6.500 -22.099 1.00 66.25 177 ASP A C 1
ATOM 1286 O O . ASP A 1 177 ? -1.892 -6.553 -20.888 1.00 66.25 177 ASP A O 1
ATOM 1290 N N . SER A 1 178 ? -1.404 -5.759 -22.924 1.00 60.28 178 SER A N 1
ATOM 1291 C CA . SER A 1 178 ? -0.410 -4.827 -22.415 1.00 60.28 178 SER A CA 1
ATOM 1292 C C . SER A 1 178 ? -1.110 -3.632 -21.753 1.00 60.28 178 SER A C 1
ATOM 1294 O O . SER A 1 178 ? -2.213 -3.220 -22.123 1.00 60.28 178 SER A O 1
ATOM 1296 N N . PHE A 1 179 ? -0.445 -3.010 -20.777 1.00 55.56 179 PHE A N 1
ATOM 1297 C CA . PHE A 1 179 ? -0.941 -1.771 -20.163 1.00 55.56 179 PHE A CA 1
ATOM 1298 C C . PHE A 1 179 ? -1.103 -0.636 -21.196 1.00 55.56 179 PHE A C 1
ATOM 1300 O O . PHE A 1 179 ? -1.841 0.314 -20.950 1.00 55.56 179 PHE A O 1
ATOM 1307 N N . GLU A 1 180 ? -0.415 -0.724 -22.339 1.00 48.22 180 GLU A N 1
ATOM 1308 C CA . GLU A 1 180 ? -0.485 0.236 -23.445 1.00 48.22 180 GLU A CA 1
ATOM 1309 C C . GLU A 1 180 ? -1.770 0.074 -24.270 1.00 48.22 180 GLU A C 1
ATOM 1311 O O . GLU A 1 180 ? -2.433 1.079 -24.546 1.00 48.22 180 GLU A O 1
ATOM 1316 N N . ALA A 1 181 ? -2.190 -1.166 -24.548 1.00 50.12 181 ALA A N 1
ATOM 1317 C CA . ALA A 1 181 ? -3.474 -1.472 -25.185 1.00 50.12 181 ALA A CA 1
ATOM 1318 C C . ALA A 1 181 ? -4.655 -0.994 -24.319 1.00 50.12 181 ALA A C 1
ATOM 1320 O O . ALA A 1 181 ? -5.595 -0.368 -24.806 1.00 50.12 181 ALA A O 1
ATOM 1321 N N . PHE A 1 182 ? -4.557 -1.174 -22.998 1.00 47.19 182 PHE A N 1
ATOM 1322 C CA . PHE A 1 182 ? -5.583 -0.720 -22.050 1.00 47.19 182 PHE A CA 1
ATOM 1323 C C . PHE A 1 182 ? -5.628 0.811 -21.874 1.00 47.19 182 PHE A C 1
ATOM 1325 O O . PHE A 1 182 ? -6.650 1.364 -21.470 1.00 47.19 182 PHE A O 1
ATOM 1332 N N . ARG A 1 183 ? -4.527 1.513 -22.180 1.00 47.75 183 ARG A N 1
ATOM 1333 C CA . ARG A 1 183 ? -4.448 2.986 -22.183 1.00 47.75 183 ARG A CA 1
ATOM 1334 C C . ARG A 1 183 ? -4.894 3.614 -23.507 1.00 47.75 183 ARG A C 1
ATOM 1336 O O . ARG A 1 183 ? -4.914 4.838 -23.592 1.00 47.75 183 ARG A O 1
ATOM 1343 N N . GLY A 1 184 ? -5.233 2.810 -24.520 1.00 45.72 184 GLY A N 1
ATOM 1344 C CA . GLY A 1 184 ? -5.579 3.305 -25.854 1.00 45.72 184 GLY A CA 1
ATOM 1345 C C . GLY A 1 184 ? -4.408 3.976 -26.581 1.00 45.72 184 GLY A C 1
ATOM 1346 O O . GLY A 1 184 ? -4.638 4.830 -27.430 1.00 45.72 184 GLY A O 1
ATOM 1347 N N . ILE A 1 185 ? -3.162 3.633 -26.224 1.00 47.41 185 ILE A N 1
ATOM 1348 C CA . ILE A 1 185 ? -1.941 4.177 -26.853 1.00 47.41 185 ILE A CA 1
ATOM 1349 C C . ILE A 1 185 ? -1.529 3.338 -28.078 1.00 47.41 185 ILE A C 1
ATOM 1351 O O . ILE A 1 185 ? -0.702 3.770 -28.876 1.00 47.41 185 ILE A O 1
ATOM 1355 N N . GLU A 1 186 ? -2.170 2.189 -28.307 1.00 42.41 186 GLU A N 1
ATOM 1356 C CA . GLU A 1 186 ? -2.185 1.572 -29.633 1.00 42.41 186 GLU A CA 1
ATOM 1357 C C . GLU A 1 186 ? -3.082 2.392 -30.570 1.00 42.41 186 GLU A C 1
ATOM 1359 O O . GLU A 1 186 ? -4.284 2.152 -30.710 1.00 42.41 186 GLU A O 1
ATOM 1364 N N . SER A 1 187 ? -2.479 3.359 -31.263 1.00 42.44 187 SER A N 1
ATOM 1365 C CA . SER A 1 187 ? -2.935 3.686 -32.608 1.00 42.44 187 SER A CA 1
ATOM 1366 C C . SER A 1 187 ? -2.798 2.412 -33.442 1.00 42.44 187 SER A C 1
ATOM 1368 O O . SER A 1 187 ? -1.683 1.955 -33.700 1.00 42.44 187 SER A O 1
ATOM 1370 N N . ARG A 1 188 ? -3.933 1.814 -33.818 1.00 38.75 188 ARG A N 1
ATOM 1371 C CA . ARG A 1 188 ? -3.981 0.815 -34.895 1.00 38.75 188 ARG A CA 1
ATOM 1372 C C . ARG A 1 188 ? -3.224 1.360 -36.124 1.00 38.75 188 ARG A C 1
ATOM 1374 O O . ARG A 1 188 ? -3.224 2.581 -36.294 1.00 38.75 188 ARG A O 1
ATOM 1381 N N . PRO A 1 189 ? -2.573 0.480 -36.907 1.00 45.69 189 PRO A N 1
ATOM 1382 C CA . PRO A 1 189 ? -1.705 0.865 -38.022 1.00 45.69 189 PRO A CA 1
ATOM 1383 C C . PRO A 1 189 ? -2.376 1.807 -39.023 1.00 45.69 189 PRO A C 1
ATOM 1385 O O . PRO A 1 189 ? -3.613 1.695 -39.204 1.00 45.69 189 PRO A O 1
#

Secondary structure (DSSP, 8-state):
-HHHHHHHH-THHHHHHHHHHHHHHHHHHHHHS-SS-HHHHHHHHHHHHHHHHHHHHHHHHHHHHHHHHTT--SS-HHHHHHHHHHHHHHHHHHHHHHHHHHTT---HHHHHHHHHHHHHHHHHT-GGGHHHHHHHHHHHHHHH---HHHHHHHHHHHHHHHHHHHHHHHHHHHH---HHHHTT-----

pLDDT: mean 86.43, std 13.14, range [38.75, 98.25]

Foldseek 3Di:
DVVVLVCLQALLNQQQVQLVVLQVQLVVLLVLADVDDLLSLLLSLLSSLLSSQLSSLVSQLRNLVSCVVVVNDDDDSVVSNVLSVQQNVLSVQSNVVSVCSRVVNDALVSLLVSLVSNLVSQVVSHPVSVLSSVSSVLSNVSSPDPDPVVNVVSSVVSVVSSVVSNVVSVVSVVVPDGPCVVVVVPPDD